Protein AF-A0A8J6HB45-F1 (afdb_monomer)

InterPro domains:
  IPR005818 Linker histone H1/H5, domain H15 [PF00538] (14-76)
  IPR005818 Linker histone H1/H5, domain H15 [PS51504] (6-78)
  IPR036388 Winged helix-like DNA-binding domain superfamily [G3DSA:1.10.10.10] (1-102)
  IPR036390 Winged helix DNA-binding domain superfamily [SSF46785] (2-82)

Organism: Tenebrio molitor (NCBI:txid7067)

Mean predicted aligned error: 20.34 Å

Radius of gyration: 31.36 Å; Cα contacts (8 Å, |Δi|>4): 94; chains: 1; bounding box: 84×65×72 Å

Foldseek 3Di:
DDPPDPQQPCLVLLLVLQVVVPDPQAAALVSSLVSSCVVCVVPPDDDPPSSVSSVVSQVVCCVVVQWPDDPRGIHGDVVVVPPVCPDVVVVVVVVVVVVVVVCVVCVVDDPPPPPPPDDDDDDDDDDDPDDDDDDDPDPPVVVVVVVVVVVVVVVVVPDPCPDDDDDDDDDDPDDPPVVPPPPDPPPPDDDDDDDPDPDPDDPDPPPCVVVVVVVVVVVPDDDDD

pLDDT: mean 70.65, std 18.51, range [37.88, 98.06]

Secondary structure (DSSP, 8-state):
-PPP-PPPTTHHHHHHHHHHH--TT-EEHHHHHHHHHHHHHTSS---TTHHHHHHHHHHHHHHTTSEEEETTEEEE-HHHH-GGGG-HHHHHHHHHHHHHHHHTTS-SS------------------------------HHHHHHHHHHHHHHHHHS-S---------PPPP---GGGGS----------------------S-TT-HHHHHHHHHHHTT-PPP-

Sequence (225 aa):
MKKPTRPPRFLPEVIQAIYELRENGGSNSNKIVSHVKSALNNTNSRPRNISTQVRRALKHAATNGIVKQRAGKFRINADVLDPYRDCAECRRRKRMRRRKKRYRKHPLYPPVRSRSLRSDSEGRYHRHRRSDSESDDIPVREVRRRRRKGRRKRRGRTRPMGGDPLGAERPDRIDNDLAKDIIYPDDHREDDGGGMHDDRQCDNPECLCNVKEEIEEMQQYDPPI

Nearest PDB structures (foldseek):
  1t98-assembly1_B  TM=6.048E-01  e=7.416E-02  Escherichia coli
  1t98-assembly1_A  TM=6.819E-01  e=1.313E-01  Escherichia coli
  3euh-assembly1_B  TM=5.596E-01  e=2.811E-01  Escherichia coli K-12
  5l9u-assembly1_N  TM=7.022E-01  e=1.135E+00  Homo sapiens

Solvent-accessible surface area (backbone atoms only — not comparable to full-atom values): 14946 Å² total; per-residue (Å²): 132,86,74,84,78,77,79,54,89,48,37,64,56,51,52,50,39,53,62,72,65,64,46,98,74,30,45,42,65,68,58,44,42,51,48,44,51,56,59,35,65,77,39,98,59,82,72,83,62,56,61,62,48,42,53,52,19,52,52,51,34,38,76,70,54,47,25,46,76,51,95,77,13,42,30,78,29,61,80,65,73,35,67,67,73,69,29,70,61,51,48,51,54,52,51,50,55,54,51,56,57,50,50,74,75,52,61,91,60,74,80,75,77,76,79,74,87,72,82,86,83,84,90,78,94,73,82,83,77,83,72,94,66,84,86,72,90,64,55,72,68,56,57,53,51,54,56,54,54,55,55,54,60,62,67,65,68,76,60,83,87,72,77,84,86,88,86,75,84,78,78,78,84,76,71,77,80,80,71,78,79,76,77,73,77,83,82,79,72,78,87,78,76,88,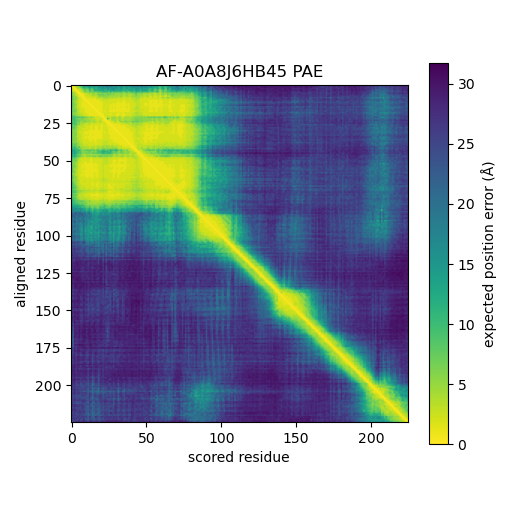78,95,69,90,73,82,77,61,95,49,91,85,44,68,71,53,57,55,52,57,58,58,59,64,72,69,66,78,77,86,130

Structure (mmCIF, N/CA/C/O backbone):
data_AF-A0A8J6HB45-F1
#
_entry.id   AF-A0A8J6HB45-F1
#
loop_
_atom_site.group_PDB
_atom_site.id
_atom_site.type_symbol
_atom_site.label_atom_id
_atom_site.label_alt_id
_atom_site.label_comp_id
_atom_site.label_asym_id
_atom_site.label_entity_id
_atom_site.label_seq_id
_atom_site.pdbx_PDB_ins_code
_atom_site.Cartn_x
_atom_site.Cartn_y
_atom_site.Cartn_z
_atom_site.occupancy
_atom_site.B_iso_or_equiv
_atom_site.auth_seq_id
_atom_site.auth_comp_id
_atom_site.auth_asym_id
_atom_site.auth_atom_id
_atom_site.pdbx_PDB_model_num
ATOM 1 N N . MET A 1 1 ? -22.843 11.419 -15.884 1.00 57.19 1 MET A N 1
ATOM 2 C CA . MET A 1 1 ? -21.471 11.549 -15.333 1.00 57.19 1 MET A CA 1
ATOM 3 C C . MET A 1 1 ? -21.432 10.907 -13.948 1.00 57.19 1 MET A C 1
ATOM 5 O O . MET A 1 1 ? -22.295 11.213 -13.134 1.00 57.19 1 MET A O 1
ATOM 9 N N . LYS A 1 2 ? -20.515 9.967 -13.676 1.00 62.47 2 LYS A N 1
ATOM 10 C CA . LYS A 1 2 ? -20.408 9.333 -12.346 1.00 62.47 2 LYS A CA 1
ATOM 11 C C . LYS A 1 2 ? -19.787 10.348 -11.378 1.00 62.47 2 LYS A C 1
ATOM 13 O O . LYS A 1 2 ? -18.714 10.866 -11.665 1.00 62.47 2 LYS A O 1
ATOM 18 N N . LYS A 1 3 ? -20.468 10.661 -10.268 1.00 58.47 3 LYS A N 1
ATOM 19 C CA . LYS A 1 3 ? -19.958 11.593 -9.244 1.00 58.47 3 LYS A CA 1
ATOM 20 C C . LYS A 1 3 ? -18.591 11.106 -8.728 1.00 58.47 3 LYS A C 1
ATOM 22 O O . LYS A 1 3 ? -18.436 9.891 -8.551 1.00 58.47 3 LYS A O 1
ATOM 27 N N . PRO A 1 4 ? -17.624 12.006 -8.459 1.00 63.75 4 PRO A N 1
ATOM 28 C CA . PRO A 1 4 ? -16.354 11.610 -7.865 1.00 63.75 4 PRO A CA 1
ATOM 29 C C . PRO A 1 4 ? -16.639 10.914 -6.534 1.00 63.75 4 PRO A C 1
ATOM 31 O O . PRO A 1 4 ? -17.330 11.442 -5.659 1.00 63.75 4 PRO A O 1
ATOM 34 N N . THR A 1 5 ? -16.175 9.673 -6.413 1.00 80.75 5 THR A N 1
ATOM 35 C CA . THR A 1 5 ? -16.394 8.886 -5.201 1.00 80.75 5 THR A CA 1
ATOM 36 C C . THR A 1 5 ? -15.506 9.475 -4.114 1.00 80.75 5 THR A C 1
ATOM 38 O O . THR A 1 5 ? -14.286 9.468 -4.251 1.00 80.75 5 THR A O 1
ATOM 41 N N . ARG A 1 6 ? -16.111 10.026 -3.054 1.00 87.06 6 ARG A N 1
ATOM 42 C CA . ARG A 1 6 ? -15.351 10.558 -1.915 1.00 87.06 6 ARG A CA 1
ATOM 43 C C . ARG A 1 6 ? -14.454 9.457 -1.335 1.00 87.06 6 ARG A C 1
ATOM 45 O O . ARG A 1 6 ? -14.921 8.315 -1.220 1.00 87.06 6 ARG A O 1
ATOM 52 N N . PRO A 1 7 ? -13.206 9.777 -0.950 1.00 87.12 7 PRO A N 1
ATOM 53 C CA . PRO A 1 7 ? -12.317 8.789 -0.371 1.00 87.12 7 PRO A CA 1
ATOM 54 C C . PRO A 1 7 ? -12.920 8.234 0.932 1.00 87.12 7 PRO A C 1
ATOM 56 O O . PRO A 1 7 ? -13.562 8.966 1.692 1.00 87.12 7 PRO A O 1
ATOM 59 N N . PRO A 1 8 ? -12.763 6.927 1.192 1.00 92.19 8 PRO A N 1
ATOM 60 C CA . PRO A 1 8 ? 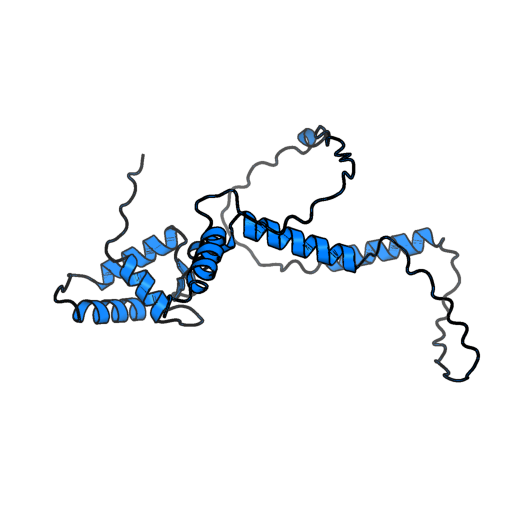-13.239 6.317 2.424 1.00 92.19 8 PRO A CA 1
ATOM 61 C C . PRO A 1 8 ? -12.479 6.878 3.630 1.00 92.19 8 PRO A C 1
ATOM 63 O O . PRO A 1 8 ? -11.269 7.067 3.563 1.00 92.19 8 PRO A O 1
ATOM 66 N N . ARG A 1 9 ? -13.195 7.099 4.743 1.00 92.25 9 ARG A N 1
ATOM 67 C CA . ARG A 1 9 ? -12.665 7.762 5.950 1.00 92.25 9 ARG A CA 1
ATOM 68 C C . ARG A 1 9 ? -11.378 7.128 6.481 1.00 92.25 9 ARG A C 1
ATOM 70 O O . ARG A 1 9 ? -10.461 7.857 6.796 1.00 92.25 9 ARG A O 1
ATOM 77 N N . PHE A 1 10 ? -11.312 5.795 6.493 1.00 95.38 10 PHE A N 1
ATOM 78 C CA . PHE A 1 10 ? -10.184 5.028 7.038 1.00 95.38 10 PHE A CA 1
ATOM 79 C C . PHE A 1 10 ? -9.004 4.849 6.070 1.00 95.38 10 PHE A C 1
ATOM 81 O O . PHE A 1 10 ? -8.149 3.991 6.280 1.00 95.38 10 PHE A O 1
ATOM 88 N N . LEU A 1 11 ? -8.993 5.554 4.936 1.00 95.31 11 LEU A N 1
ATOM 89 C CA . LEU A 1 11 ? -7.916 5.419 3.957 1.00 95.31 11 LEU A CA 1
ATOM 90 C C . LEU A 1 11 ? -6.538 5.811 4.532 1.00 95.31 11 LEU A C 1
ATOM 92 O O . LEU A 1 11 ? -5.608 5.027 4.324 1.00 95.31 11 LEU A O 1
ATOM 96 N N . PRO A 1 12 ? -6.382 6.939 5.256 1.00 95.50 12 PRO A N 1
ATOM 97 C CA . PRO A 1 12 ? -5.095 7.333 5.830 1.00 95.50 12 PRO A CA 1
ATOM 98 C C . PRO A 1 12 ? -4.548 6.297 6.818 1.00 95.50 12 PRO A C 1
ATOM 100 O O . PRO A 1 12 ? -3.403 5.871 6.695 1.00 95.50 12 PRO A O 1
ATOM 103 N N . GLU A 1 13 ? -5.385 5.809 7.732 1.00 96.25 13 GLU A N 1
ATOM 104 C CA . GLU A 1 13 ? -5.013 4.843 8.769 1.00 96.25 13 GLU A CA 1
ATOM 105 C C . GLU A 1 13 ? -4.651 3.486 8.164 1.00 96.25 13 GLU A C 1
ATOM 107 O O . GLU A 1 13 ? -3.760 2.794 8.652 1.00 96.25 13 GLU A O 1
ATOM 112 N N . VAL A 1 14 ? -5.312 3.100 7.069 1.00 97.19 14 VAL A N 1
ATOM 113 C CA . VAL A 1 14 ? -4.972 1.880 6.329 1.00 97.19 14 VAL A CA 1
ATOM 114 C C . VAL A 1 14 ? -3.611 2.001 5.651 1.00 97.19 14 VAL A C 1
ATOM 116 O O . VAL A 1 14 ? -2.837 1.045 5.688 1.00 97.19 14 VAL A O 1
ATOM 119 N N . ILE A 1 15 ? -3.304 3.146 5.036 1.00 95.94 15 ILE A N 1
ATOM 120 C CA . ILE A 1 15 ? -1.992 3.378 4.418 1.00 95.94 15 ILE A CA 1
ATOM 121 C C . ILE A 1 15 ? -0.909 3.380 5.501 1.00 95.94 15 ILE A C 1
ATOM 123 O O . ILE A 1 15 ? 0.080 2.663 5.359 1.00 95.94 15 ILE A O 1
ATOM 127 N N . GLN A 1 16 ? -1.138 4.092 6.605 1.00 96.06 16 GLN A N 1
ATOM 128 C CA . GLN A 1 16 ? -0.227 4.133 7.747 1.00 96.06 16 GLN A CA 1
ATOM 129 C C . GLN A 1 16 ? 0.038 2.728 8.308 1.00 96.06 16 GLN A C 1
ATOM 131 O O . GLN A 1 16 ? 1.189 2.322 8.434 1.00 96.06 16 GLN A O 1
ATOM 136 N N . ALA A 1 17 ? -1.007 1.924 8.519 1.00 97.44 17 ALA A N 1
ATOM 137 C CA . ALA A 1 17 ? -0.861 0.559 9.019 1.00 97.44 17 ALA A CA 1
ATOM 138 C C . ALA A 1 17 ? -0.062 -0.348 8.064 1.00 97.44 17 ALA A C 1
ATOM 140 O O . ALA A 1 17 ? 0.729 -1.178 8.508 1.00 97.44 17 ALA A O 1
ATOM 141 N N . ILE A 1 18 ? -0.240 -0.220 6.742 1.00 96.44 18 ILE A N 1
ATOM 142 C CA . ILE A 1 18 ? 0.579 -0.982 5.781 1.00 96.44 18 ILE A CA 1
ATOM 143 C C . ILE A 1 18 ? 2.040 -0.519 5.836 1.00 96.44 18 ILE A C 1
ATOM 145 O O . ILE A 1 18 ? 2.942 -1.351 5.704 1.00 96.44 18 ILE A O 1
ATOM 149 N N . TYR A 1 19 ? 2.274 0.783 6.023 1.00 95.06 19 TYR A N 1
ATOM 150 C CA . TYR A 1 19 ? 3.614 1.346 6.139 1.00 95.06 19 TYR A CA 1
ATOM 151 C C . TYR A 1 19 ? 4.330 0.864 7.402 1.00 95.06 19 TYR A C 1
ATOM 153 O O . TYR A 1 19 ? 5.492 0.488 7.310 1.00 95.06 19 TYR A O 1
ATOM 161 N N . GLU A 1 20 ? 3.645 0.806 8.543 1.00 96.31 20 GLU A N 1
ATOM 162 C CA . GLU A 1 20 ? 4.207 0.377 9.832 1.00 96.31 20 GLU A CA 1
ATOM 163 C C . GLU A 1 20 ? 4.479 -1.128 9.889 1.00 96.31 20 GLU A C 1
ATOM 165 O O . GLU A 1 20 ? 5.517 -1.551 10.393 1.00 96.31 20 GLU A O 1
ATOM 170 N N . LEU A 1 21 ? 3.603 -1.951 9.301 1.00 95.81 21 LEU A N 1
ATOM 171 C CA . LEU A 1 21 ? 3.775 -3.407 9.296 1.00 95.81 21 LEU A CA 1
ATOM 172 C C . LEU A 1 21 ? 5.011 -3.876 8.501 1.00 95.81 21 LEU A C 1
ATOM 174 O O . LEU A 1 21 ? 5.493 -4.979 8.749 1.00 95.81 21 LEU A O 1
ATOM 178 N N . ARG A 1 22 ? 5.507 -3.082 7.535 1.00 89.12 22 ARG A N 1
ATOM 179 C CA . ARG A 1 22 ? 6.740 -3.302 6.736 1.00 89.12 22 ARG A CA 1
ATOM 180 C C . ARG A 1 22 ? 7.009 -4.746 6.268 1.00 89.12 22 ARG A C 1
ATOM 182 O O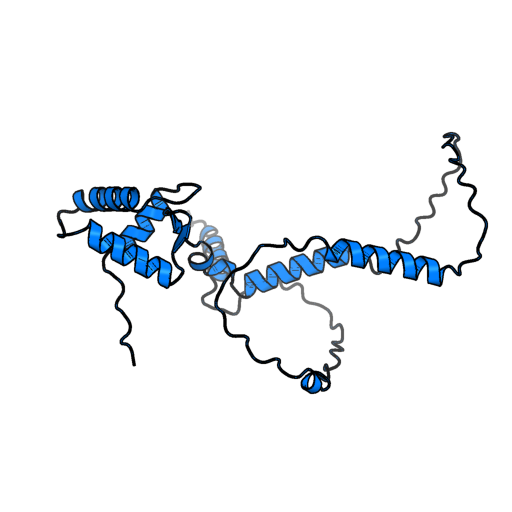 . ARG A 1 22 ? 8.159 -5.142 6.089 1.00 89.12 22 ARG A O 1
ATOM 189 N N . GLU A 1 23 ? 5.976 -5.547 6.005 1.00 92.38 23 GLU A N 1
ATOM 190 C CA . GLU A 1 23 ? 6.168 -6.937 5.584 1.00 92.38 23 GLU A CA 1
ATOM 191 C C . GLU A 1 23 ? 6.754 -6.994 4.156 1.00 92.38 23 GLU A C 1
ATOM 193 O O . GLU A 1 23 ? 6.194 -6.426 3.213 1.00 92.38 23 GLU A O 1
ATOM 198 N N . ASN A 1 24 ? 7.850 -7.743 3.953 1.00 89.94 24 ASN A N 1
ATOM 199 C CA . ASN A 1 24 ? 8.554 -7.859 2.659 1.00 89.94 24 ASN A CA 1
ATOM 200 C C . ASN A 1 24 ? 7.647 -8.292 1.484 1.00 89.94 24 ASN A C 1
ATOM 202 O O . ASN A 1 24 ? 7.935 -7.997 0.319 1.00 89.94 24 ASN A O 1
ATOM 206 N N . GLY A 1 25 ? 6.538 -8.977 1.781 1.00 91.94 25 GLY A N 1
ATOM 207 C CA . GLY A 1 25 ? 5.525 -9.426 0.821 1.00 91.94 25 GLY A CA 1
ATOM 208 C C . GLY A 1 25 ? 4.200 -8.657 0.864 1.00 91.94 25 GLY A C 1
ATOM 209 O O . GLY A 1 25 ? 3.300 -8.990 0.095 1.00 91.94 25 GLY A O 1
ATOM 210 N N . GLY A 1 26 ? 4.081 -7.636 1.713 1.00 95.88 26 GLY A N 1
ATOM 211 C CA . GLY A 1 26 ? 2.820 -6.972 2.037 1.00 95.88 26 GLY A CA 1
ATOM 212 C C . GLY A 1 26 ? 2.011 -7.684 3.103 1.00 95.88 26 GLY A C 1
ATOM 213 O O . GLY A 1 26 ? 2.243 -8.855 3.394 1.00 95.88 26 GLY A O 1
ATOM 214 N N . SER A 1 27 ? 1.019 -6.970 3.622 1.00 97.62 27 SER A N 1
ATOM 215 C CA . SER A 1 27 ? 0.228 -7.391 4.774 1.00 97.62 27 SER A CA 1
ATOM 216 C C . SER A 1 27 ? -1.121 -7.962 4.341 1.00 97.62 27 SER A C 1
ATOM 218 O O . SER A 1 27 ? -1.736 -7.504 3.374 1.00 97.62 27 SER A O 1
ATOM 220 N N . ASN A 1 28 ? -1.605 -8.980 5.053 1.00 98.00 28 ASN A N 1
ATOM 221 C CA . ASN A 1 28 ? -2.944 -9.537 4.833 1.00 98.00 28 ASN A CA 1
ATOM 222 C C . ASN A 1 28 ? -4.020 -8.552 5.342 1.00 98.00 28 ASN A C 1
ATOM 224 O O . ASN A 1 28 ? -3.800 -7.863 6.339 1.00 98.00 28 ASN A O 1
ATOM 228 N N . SER A 1 29 ? -5.205 -8.514 4.719 1.00 97.75 29 SER A N 1
ATOM 229 C CA . SER A 1 29 ? -6.306 -7.631 5.131 1.00 97.75 29 SER A CA 1
ATOM 230 C C . SER A 1 29 ? -6.671 -7.788 6.603 1.00 97.75 29 SER A C 1
ATOM 232 O O . SER A 1 29 ? -6.960 -6.801 7.268 1.00 97.75 29 SER A O 1
ATOM 234 N N . ASN A 1 30 ? -6.637 -9.014 7.133 1.00 98.06 30 ASN A N 1
ATOM 235 C CA . ASN A 1 30 ? -6.982 -9.263 8.534 1.00 98.06 30 ASN A CA 1
ATOM 236 C C . ASN A 1 30 ? -5.948 -8.657 9.495 1.00 98.06 30 ASN A C 1
ATOM 238 O O . ASN A 1 30 ? -6.348 -8.071 10.497 1.00 98.06 30 ASN A O 1
ATOM 242 N N . LYS A 1 31 ? -4.652 -8.715 9.149 1.00 97.94 31 LYS A N 1
ATOM 243 C CA . LYS A 1 31 ? -3.577 -8.078 9.930 1.00 97.94 31 LYS A CA 1
ATOM 244 C C . LYS A 1 31 ? -3.686 -6.554 9.914 1.00 97.94 31 LYS A C 1
ATOM 246 O O . LYS A 1 31 ? -3.491 -5.901 10.931 1.00 97.94 31 LYS A O 1
ATOM 251 N N . ILE A 1 32 ? -4.036 -5.988 8.761 1.00 98.00 32 ILE A N 1
ATOM 252 C CA . ILE A 1 32 ? -4.253 -4.543 8.630 1.00 98.00 32 ILE A CA 1
ATOM 253 C C . ILE A 1 32 ? -5.456 -4.123 9.485 1.00 98.00 32 ILE A C 1
ATOM 255 O O . ILE A 1 32 ? -5.372 -3.162 10.239 1.00 98.00 32 ILE A O 1
ATOM 259 N N . VAL A 1 33 ? -6.560 -4.877 9.434 1.00 97.88 33 VAL A N 1
ATOM 260 C CA . VAL A 1 33 ? -7.745 -4.613 10.266 1.00 97.88 33 VAL A CA 1
ATOM 261 C C . VAL A 1 33 ? -7.416 -4.700 11.756 1.00 97.88 33 VAL A C 1
ATOM 263 O O . VAL A 1 33 ? -7.875 -3.843 12.506 1.00 97.88 33 VAL A O 1
ATOM 266 N N . SER A 1 34 ? -6.653 -5.704 12.204 1.00 97.88 34 SER A N 1
ATOM 267 C CA . SER A 1 34 ? -6.253 -5.792 13.613 1.00 97.88 34 SER A CA 1
ATOM 268 C C . SER A 1 34 ? -5.379 -4.610 14.019 1.00 97.88 34 SER A C 1
ATOM 270 O O . SER A 1 34 ? -5.640 -4.019 15.057 1.00 97.88 34 SER A O 1
ATOM 272 N N . HIS A 1 35 ? -4.425 -4.206 13.174 1.00 97.44 35 HIS A N 1
ATOM 273 C CA . HIS A 1 35 ? -3.554 -3.061 13.444 1.00 97.44 35 HIS A CA 1
ATOM 274 C C . HIS A 1 35 ? -4.343 -1.750 13.576 1.00 97.44 35 HIS A C 1
ATOM 276 O O . HIS A 1 35 ? -4.196 -1.026 14.556 1.00 97.44 35 HIS A O 1
ATOM 282 N N . VAL A 1 36 ? -5.250 -1.478 12.632 1.00 96.69 36 VAL A N 1
ATOM 283 C CA . VAL A 1 36 ? -6.111 -0.283 12.664 1.00 96.69 36 VAL A CA 1
ATOM 284 C C . VAL A 1 36 ? -7.036 -0.302 13.883 1.00 96.69 36 VAL A C 1
ATOM 286 O O . VAL A 1 36 ? -7.233 0.729 14.517 1.00 96.69 36 VAL A O 1
ATOM 289 N N . LYS A 1 37 ? -7.582 -1.466 14.261 1.00 96.12 37 LYS A N 1
ATOM 290 C CA . LYS A 1 37 ? -8.380 -1.597 15.491 1.00 96.12 37 LYS A CA 1
ATOM 291 C C . LYS A 1 37 ? -7.559 -1.279 16.740 1.00 96.12 37 LYS A C 1
ATOM 293 O O . LYS A 1 37 ? -8.068 -0.580 17.608 1.00 96.12 37 LYS A O 1
ATOM 298 N N . SER A 1 38 ? -6.323 -1.767 16.831 1.00 95.88 38 SER A N 1
ATOM 299 C CA . SER A 1 38 ? -5.429 -1.470 17.956 1.00 95.88 38 SER A CA 1
ATOM 300 C C . SER A 1 38 ? -5.103 0.021 18.037 1.00 95.88 38 SER A C 1
ATOM 302 O O . SER A 1 38 ? -5.223 0.603 19.108 1.00 95.88 38 SER A O 1
ATOM 304 N N . ALA A 1 39 ? -4.793 0.659 16.904 1.00 94.81 39 ALA A N 1
ATOM 305 C CA . ALA A 1 39 ? -4.529 2.096 16.846 1.00 94.81 39 ALA A CA 1
ATOM 306 C C . ALA A 1 39 ? -5.752 2.930 17.266 1.00 94.81 39 ALA A C 1
ATOM 308 O O . ALA A 1 39 ? -5.632 3.856 18.062 1.00 94.81 39 ALA A O 1
ATOM 309 N N . LEU A 1 40 ? -6.947 2.564 16.789 1.00 93.12 40 LEU A N 1
ATOM 310 C CA . LEU A 1 40 ? -8.185 3.260 17.142 1.00 93.12 40 LEU A CA 1
ATOM 311 C C . LEU A 1 40 ? -8.626 3.001 18.576 1.00 93.12 40 LEU A C 1
ATOM 313 O O . LEU A 1 40 ? -9.246 3.877 19.153 1.00 93.12 40 LEU A O 1
ATOM 317 N N . ASN A 1 41 ? -8.313 1.848 19.170 1.00 92.25 41 ASN A N 1
ATOM 318 C CA . ASN A 1 41 ? -8.621 1.588 20.577 1.00 92.25 41 ASN A CA 1
ATOM 319 C C . ASN A 1 41 ? -7.866 2.522 21.531 1.00 92.25 41 ASN A C 1
ATOM 321 O O . ASN A 1 41 ? -8.361 2.767 22.625 1.00 92.25 41 ASN A O 1
ATOM 325 N N . ASN A 1 42 ? -6.714 3.051 21.112 1.00 89.38 42 ASN A N 1
ATOM 326 C CA . ASN A 1 42 ? -5.990 4.075 21.866 1.00 89.38 42 ASN A CA 1
ATOM 327 C C . ASN A 1 42 ? -6.665 5.450 21.760 1.00 89.38 42 ASN A C 1
ATOM 329 O O . ASN A 1 42 ? -6.415 6.333 22.573 1.00 89.38 42 ASN A O 1
ATOM 333 N N . THR A 1 43 ? -7.532 5.638 20.763 1.00 86.50 43 THR A N 1
ATOM 334 C CA . THR A 1 43 ? -8.368 6.829 20.630 1.00 86.50 43 THR A CA 1
ATOM 335 C C . THR A 1 43 ? -9.729 6.553 21.271 1.00 86.50 43 THR A C 1
ATOM 337 O O . THR A 1 43 ? -10.311 5.489 21.086 1.00 86.50 43 THR A O 1
ATOM 340 N N . ASN A 1 44 ? -10.316 7.512 21.982 1.00 81.69 44 ASN A N 1
ATOM 341 C CA . ASN A 1 44 ? -11.629 7.314 22.623 1.00 81.69 44 ASN A CA 1
ATOM 342 C C . ASN A 1 44 ? -12.802 7.150 21.628 1.00 81.69 44 ASN A C 1
ATOM 344 O O . ASN A 1 44 ? -13.960 7.048 22.031 1.00 81.69 44 ASN A O 1
ATOM 348 N N . SER A 1 45 ? -12.533 7.103 20.319 1.00 81.38 45 SER A N 1
ATOM 349 C CA . SER A 1 45 ? -13.538 6.882 19.286 1.00 81.38 45 SER A CA 1
ATOM 350 C C . SER A 1 45 ? -13.545 5.414 18.850 1.00 81.38 45 SER A C 1
ATOM 352 O O . SER A 1 45 ? -12.607 4.922 18.226 1.00 81.38 45 SER A O 1
ATOM 354 N N . ARG A 1 46 ? -14.631 4.690 19.154 1.00 86.69 46 ARG A N 1
ATOM 355 C CA . ARG A 1 46 ? -14.873 3.331 18.636 1.00 86.69 46 ARG A CA 1
ATOM 356 C C . ARG A 1 46 ? -15.904 3.359 17.507 1.00 86.69 46 ARG A C 1
ATOM 358 O O . ARG A 1 46 ? -17.101 3.194 17.751 1.00 86.69 46 ARG A O 1
ATOM 365 N N . PRO A 1 47 ? -15.473 3.567 16.254 1.00 88.19 47 PRO A N 1
ATOM 366 C CA . PRO A 1 47 ? -16.372 3.521 15.113 1.00 88.19 47 PRO A CA 1
ATOM 367 C C . PRO A 1 47 ? -16.944 2.110 14.926 1.00 88.19 47 PRO A C 1
ATOM 369 O O . PRO A 1 47 ? -16.246 1.104 15.055 1.00 88.19 47 PRO A O 1
ATOM 372 N N . ARG A 1 48 ? -18.230 2.019 14.572 1.00 92.12 48 ARG A N 1
ATOM 373 C CA . ARG A 1 48 ? -18.863 0.737 14.228 1.00 92.12 48 ARG A CA 1
ATOM 374 C C . ARG A 1 48 ? -18.324 0.224 12.883 1.00 92.12 48 ARG A C 1
ATOM 376 O O . ARG A 1 48 ? -18.040 0.996 11.964 1.00 92.12 48 ARG A O 1
ATOM 383 N N . ASN A 1 49 ? -18.220 -1.099 12.747 1.00 95.00 49 ASN A N 1
ATOM 384 C CA . ASN A 1 49 ? -17.892 -1.795 11.491 1.00 95.00 49 ASN A CA 1
ATOM 385 C C . ASN A 1 49 ? -16.518 -1.465 10.876 1.00 95.00 49 ASN A C 1
ATOM 387 O O . ASN A 1 49 ? -16.378 -1.398 9.653 1.00 95.00 49 ASN A O 1
ATOM 391 N N . ILE A 1 50 ? -15.485 -1.311 11.710 1.00 95.38 50 ILE A N 1
ATOM 392 C CA . ILE A 1 50 ? -14.102 -1.000 11.290 1.00 95.38 50 ILE A CA 1
ATOM 393 C C . ILE A 1 50 ? -13.612 -1.945 10.185 1.00 95.38 50 ILE A C 1
ATOM 395 O O . ILE A 1 50 ? -13.058 -1.502 9.184 1.00 95.38 50 ILE A O 1
ATOM 399 N N . SER A 1 51 ? -13.870 -3.249 10.319 1.00 96.88 51 SER A N 1
ATOM 400 C CA . SER A 1 51 ? -13.457 -4.267 9.343 1.00 96.88 51 SER A CA 1
ATOM 401 C C . SER A 1 51 ? -13.974 -3.980 7.932 1.00 96.88 51 SER A C 1
ATOM 403 O O . SER A 1 51 ? -13.209 -4.028 6.968 1.00 96.88 51 SER A O 1
ATOM 405 N N . THR A 1 52 ? -15.259 -3.656 7.799 1.00 97.19 52 THR A N 1
ATOM 406 C CA . THR A 1 52 ? -15.892 -3.355 6.511 1.00 97.19 52 THR A CA 1
ATOM 407 C C . THR A 1 52 ? -15.351 -2.058 5.923 1.00 97.19 52 THR A C 1
ATOM 409 O O . THR A 1 52 ? -15.073 -1.994 4.725 1.00 97.19 52 THR A O 1
ATOM 412 N N . GLN A 1 53 ? -15.149 -1.035 6.758 1.00 95.94 53 GLN A N 1
ATOM 413 C CA . GLN A 1 53 ? -14.633 0.255 6.302 1.00 95.94 53 GLN A CA 1
ATOM 414 C C . GLN A 1 53 ? -13.177 0.159 5.832 1.00 95.94 53 GLN A C 1
ATOM 416 O O . GLN A 1 53 ? -12.847 0.677 4.766 1.00 95.94 53 GLN A O 1
ATOM 421 N N . VAL A 1 54 ? -12.344 -0.597 6.549 1.00 97.25 54 VAL A N 1
ATOM 422 C CA . VAL A 1 54 ? -10.965 -0.907 6.148 1.00 97.25 54 VAL A CA 1
ATOM 423 C C . VAL A 1 54 ? -10.937 -1.695 4.838 1.00 97.25 54 VAL A C 1
ATOM 425 O O . VAL A 1 54 ? -10.188 -1.346 3.930 1.00 97.25 54 VAL A O 1
ATOM 428 N N . ARG A 1 55 ? -11.788 -2.718 4.671 1.00 97.19 55 ARG A N 1
ATOM 429 C CA . ARG A 1 55 ? -11.875 -3.470 3.402 1.00 97.19 55 ARG A CA 1
ATOM 430 C C . ARG A 1 55 ? -12.312 -2.580 2.234 1.00 97.19 55 ARG A C 1
ATOM 432 O O . ARG A 1 55 ? -11.758 -2.696 1.141 1.00 97.19 55 ARG A O 1
ATOM 439 N N . ARG A 1 56 ? -13.261 -1.663 2.457 1.00 96.88 56 ARG A N 1
ATOM 440 C CA . ARG A 1 56 ? -13.683 -0.670 1.454 1.00 96.88 56 ARG A CA 1
ATOM 441 C C . ARG A 1 56 ? -12.541 0.287 1.098 1.00 96.88 56 ARG A C 1
ATOM 443 O O . ARG A 1 56 ? -12.350 0.574 -0.081 1.00 96.88 56 ARG A O 1
ATOM 450 N N . ALA A 1 57 ? -11.769 0.727 2.091 1.00 97.06 57 ALA A N 1
ATOM 451 C CA . ALA A 1 57 ? -10.589 1.560 1.893 1.00 97.06 57 ALA A CA 1
ATOM 452 C C . ALA A 1 57 ? -9.484 0.843 1.113 1.00 97.06 57 ALA A C 1
ATOM 454 O O . ALA A 1 57 ? -8.974 1.405 0.149 1.00 97.06 57 ALA A O 1
ATOM 455 N N . LEU A 1 58 ? -9.188 -0.418 1.436 1.00 97.38 58 LEU A N 1
ATOM 456 C CA . LEU A 1 58 ? -8.233 -1.241 0.689 1.00 97.38 58 LEU A CA 1
ATOM 457 C C . LEU A 1 58 ? -8.648 -1.417 -0.774 1.00 97.38 58 LEU A C 1
ATOM 459 O O . LEU A 1 58 ? -7.815 -1.267 -1.665 1.00 97.38 58 LEU A O 1
ATOM 463 N N . LYS A 1 59 ? -9.935 -1.684 -1.036 1.00 96.94 59 LYS A N 1
ATOM 464 C CA . LYS A 1 59 ? -10.454 -1.795 -2.407 1.00 96.94 59 LYS A CA 1
ATOM 465 C C . LYS A 1 59 ? -10.274 -0.483 -3.172 1.00 96.94 59 LYS A C 1
ATOM 467 O O . LYS A 1 59 ? -9.788 -0.510 -4.294 1.00 96.94 59 LYS A O 1
ATOM 472 N N . HIS A 1 60 ? -10.606 0.647 -2.550 1.00 96.19 60 HIS A N 1
ATOM 473 C CA . HIS A 1 60 ? -10.427 1.974 -3.142 1.00 96.19 60 HIS A CA 1
ATOM 474 C C . HIS A 1 60 ? -8.947 2.315 -3.400 1.00 96.19 60 HIS A C 1
ATOM 476 O O . HIS A 1 60 ? -8.588 2.823 -4.460 1.00 96.19 60 HIS A O 1
ATOM 482 N N . ALA A 1 61 ? -8.062 1.999 -2.453 1.00 95.62 61 ALA A N 1
ATOM 483 C CA . ALA A 1 61 ? -6.624 2.197 -2.602 1.00 95.62 61 ALA A CA 1
ATOM 484 C C . ALA A 1 61 ? -6.045 1.348 -3.744 1.00 95.62 61 ALA A C 1
ATOM 486 O O . ALA A 1 61 ? -5.173 1.811 -4.479 1.00 95.62 61 ALA A O 1
ATOM 487 N N . ALA A 1 62 ? -6.551 0.122 -3.909 1.00 96.06 62 ALA A N 1
ATOM 488 C CA . ALA A 1 62 ? -6.162 -0.767 -4.994 1.00 96.06 62 ALA A CA 1
ATOM 489 C C . ALA A 1 62 ? -6.659 -0.270 -6.359 1.00 96.06 62 ALA A C 1
ATOM 491 O O . ALA A 1 62 ? -5.879 -0.241 -7.308 1.00 96.06 62 ALA A O 1
ATOM 492 N N . THR A 1 63 ? -7.915 0.183 -6.460 1.00 94.88 63 THR A N 1
ATOM 493 C CA . THR A 1 63 ? -8.458 0.730 -7.716 1.00 94.88 63 THR A CA 1
ATOM 494 C C . THR A 1 63 ? -7.737 1.999 -8.161 1.00 94.88 63 THR A C 1
ATOM 496 O O . THR A 1 63 ? -7.558 2.198 -9.356 1.00 94.88 63 THR A O 1
ATOM 499 N N . ASN A 1 64 ? -7.271 2.821 -7.216 1.00 93.62 64 ASN A N 1
ATOM 500 C CA . ASN A 1 64 ? -6.521 4.045 -7.515 1.00 93.62 64 ASN A CA 1
ATOM 501 C C . ASN A 1 64 ? -5.011 3.810 -7.694 1.00 93.62 64 ASN A C 1
ATOM 503 O O . ASN A 1 64 ? -4.259 4.762 -7.875 1.00 93.62 64 ASN A O 1
ATOM 507 N N . GLY A 1 65 ? -4.535 2.564 -7.597 1.00 94.25 65 GLY A N 1
ATOM 508 C CA . GLY A 1 65 ? -3.120 2.230 -7.778 1.00 94.25 65 GLY A CA 1
ATOM 509 C C . GLY A 1 65 ? -2.191 2.645 -6.629 1.00 94.25 65 GLY A C 1
ATOM 510 O O . GLY A 1 65 ? -0.977 2.469 -6.749 1.00 94.25 65 GLY A O 1
ATOM 511 N N . ILE A 1 66 ? -2.735 3.135 -5.509 1.00 94.81 66 ILE A N 1
ATOM 512 C CA . ILE A 1 66 ? -1.979 3.498 -4.297 1.00 94.81 66 ILE A CA 1
ATOM 513 C C . ILE A 1 66 ? -1.398 2.239 -3.641 1.00 94.81 66 ILE A C 1
ATOM 515 O O . ILE A 1 66 ? -0.281 2.240 -3.125 1.00 94.81 66 ILE A O 1
ATOM 519 N N . VAL A 1 67 ? -2.147 1.135 -3.683 1.00 96.44 67 VAL A N 1
ATOM 520 C CA . VAL A 1 67 ? -1.757 -0.158 -3.111 1.00 96.44 67 VAL A CA 1
ATOM 521 C C . VAL A 1 67 ? -1.828 -1.231 -4.198 1.00 96.44 67 VAL A C 1
ATOM 523 O O . VAL A 1 67 ? -2.805 -1.331 -4.929 1.00 96.44 67 VAL A O 1
ATOM 526 N N . LYS A 1 68 ? -0.800 -2.072 -4.301 1.00 96.12 68 LYS A N 1
ATOM 527 C CA . LYS A 1 68 ? -0.770 -3.255 -5.170 1.00 96.12 68 LYS A CA 1
ATOM 528 C C . LYS A 1 68 ? -1.231 -4.475 -4.369 1.00 96.12 68 LYS A C 1
ATOM 530 O O . LYS A 1 68 ? -0.655 -4.785 -3.325 1.00 96.12 68 LYS A O 1
ATOM 535 N N . GLN A 1 69 ? -2.238 -5.188 -4.870 1.00 97.00 69 GLN A N 1
ATOM 536 C CA . GLN A 1 69 ? -2.678 -6.462 -4.301 1.00 97.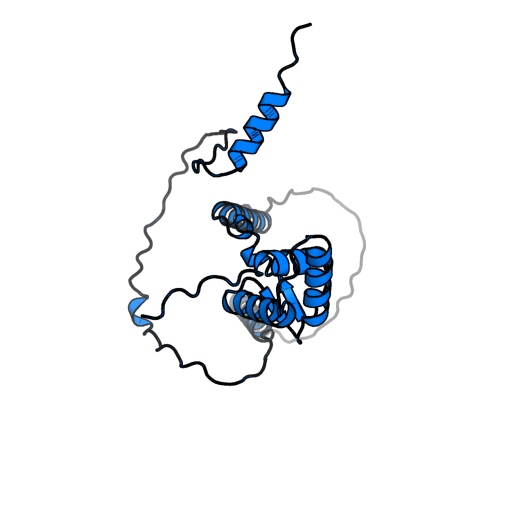00 69 GLN A CA 1
ATOM 537 C C . GLN A 1 69 ? -1.968 -7.625 -5.009 1.00 97.00 69 GLN A C 1
ATOM 539 O O . GLN A 1 69 ? -1.986 -7.710 -6.236 1.00 97.00 69 GLN A O 1
ATOM 544 N N . ARG A 1 70 ? -1.327 -8.524 -4.253 1.00 95.62 70 ARG A N 1
ATOM 545 C CA . ARG A 1 70 ? -0.685 -9.745 -4.774 1.00 95.62 70 ARG A CA 1
ATOM 546 C C . ARG A 1 70 ? -0.924 -10.915 -3.828 1.00 95.62 70 ARG A C 1
ATOM 548 O O . ARG A 1 70 ? -0.588 -10.816 -2.654 1.00 95.62 70 ARG A O 1
ATOM 555 N N . ALA A 1 71 ? -1.492 -12.012 -4.334 1.00 95.75 71 ALA A N 1
ATOM 556 C CA . ALA A 1 71 ? -1.783 -13.222 -3.550 1.00 95.75 71 ALA A CA 1
ATOM 557 C C . ALA A 1 71 ? -2.539 -12.930 -2.231 1.00 95.75 71 ALA A C 1
ATOM 559 O O . ALA A 1 71 ? -2.168 -13.409 -1.163 1.00 95.75 71 ALA A O 1
ATOM 560 N N . GLY A 1 72 ? -3.554 -12.057 -2.288 1.00 95.88 72 GLY A N 1
ATOM 561 C CA . GLY A 1 72 ? -4.341 -11.652 -1.113 1.00 95.88 72 GLY A CA 1
ATOM 562 C C . GLY A 1 72 ? -3.633 -10.702 -0.135 1.00 95.88 72 GLY A C 1
ATOM 563 O O . GLY A 1 72 ? -4.236 -10.289 0.852 1.00 95.88 72 GLY A O 1
ATOM 564 N N . LYS A 1 73 ? -2.381 -10.320 -0.406 1.00 97.75 73 LYS A N 1
ATOM 565 C CA . LYS A 1 73 ? -1.605 -9.364 0.394 1.00 97.75 73 LYS A CA 1
ATOM 566 C C . LYS A 1 73 ? -1.600 -7.988 -0.255 1.00 97.75 73 LYS A C 1
ATOM 568 O O . LYS A 1 73 ? -1.641 -7.868 -1.481 1.00 97.75 73 LYS A O 1
ATOM 573 N N . PHE A 1 74 ? -1.517 -6.957 0.573 1.00 97.94 74 PHE A N 1
ATOM 574 C CA . PHE A 1 74 ? -1.538 -5.559 0.163 1.00 97.94 74 PHE A CA 1
ATOM 575 C C . PHE A 1 74 ? -0.173 -4.923 0.409 1.00 97.94 74 PHE A C 1
ATOM 577 O O . PHE A 1 74 ? 0.373 -4.996 1.510 1.00 97.94 74 PHE A O 1
ATOM 584 N N . ARG A 1 75 ? 0.388 -4.309 -0.634 1.00 96.38 75 ARG A N 1
ATOM 585 C CA . ARG A 1 75 ? 1.652 -3.570 -0.582 1.00 96.38 75 ARG A CA 1
ATOM 586 C C . ARG A 1 75 ? 1.434 -2.153 -1.049 1.00 96.38 75 ARG A C 1
ATOM 588 O O . ARG A 1 75 ? 0.845 -1.941 -2.103 1.00 96.38 75 ARG A O 1
ATOM 595 N N . ILE A 1 76 ? 1.979 -1.200 -0.316 1.00 94.94 76 ILE A N 1
ATOM 596 C CA . ILE A 1 76 ? 2.059 0.177 -0.777 1.00 94.94 76 ILE A CA 1
ATOM 597 C C . ILE A 1 76 ? 2.824 0.242 -2.105 1.00 94.94 76 ILE A C 1
ATOM 599 O O . ILE A 1 76 ? 3.881 -0.377 -2.274 1.00 94.94 76 ILE A O 1
ATOM 603 N N . ASN A 1 77 ? 2.272 0.982 -3.061 1.00 92.50 77 ASN A N 1
ATOM 604 C CA . ASN A 1 77 ? 2.930 1.251 -4.321 1.00 92.50 77 ASN A CA 1
ATOM 605 C C . ASN A 1 77 ? 3.926 2.403 -4.144 1.00 92.50 77 ASN A C 1
ATOM 607 O O . ASN A 1 77 ? 3.551 3.570 -4.195 1.00 92.50 77 ASN A O 1
ATOM 611 N N . ALA A 1 78 ? 5.205 2.065 -3.963 1.00 84.56 78 ALA A N 1
ATOM 612 C CA . ALA A 1 78 ? 6.275 3.056 -3.834 1.00 84.56 78 ALA A CA 1
ATOM 613 C C . ALA A 1 78 ? 6.355 4.012 -5.039 1.00 84.56 78 ALA A C 1
ATOM 615 O O . ALA A 1 78 ? 6.783 5.147 -4.887 1.00 84.56 78 ALA A O 1
ATOM 616 N N . ASP A 1 79 ? 5.896 3.581 -6.219 1.00 83.50 79 ASP A N 1
ATOM 617 C CA . ASP A 1 79 ? 5.892 4.419 -7.421 1.00 83.50 79 ASP A CA 1
ATOM 618 C C . ASP A 1 79 ? 4.921 5.612 -7.305 1.00 83.50 79 ASP A C 1
ATOM 620 O O . ASP A 1 79 ? 5.126 6.620 -7.966 1.00 83.50 79 ASP A O 1
ATOM 624 N N . VAL A 1 80 ? 3.874 5.503 -6.474 1.00 82.88 80 VAL A N 1
ATOM 625 C CA . VAL A 1 80 ? 2.881 6.573 -6.252 1.00 82.88 80 VAL A CA 1
ATOM 626 C C . VAL A 1 80 ? 3.270 7.471 -5.075 1.00 82.88 80 VAL A C 1
ATOM 628 O O . VAL A 1 80 ? 2.958 8.655 -5.088 1.00 82.88 80 VAL A O 1
ATOM 631 N N . LEU A 1 81 ? 3.949 6.920 -4.063 1.00 72.44 81 LEU A N 1
ATOM 632 C CA . LEU A 1 81 ? 4.370 7.674 -2.875 1.00 72.44 81 LEU A CA 1
ATOM 633 C C . LEU A 1 81 ? 5.698 8.412 -3.026 1.00 72.44 81 LEU A C 1
ATOM 635 O O . LEU A 1 81 ? 5.949 9.306 -2.230 1.00 72.44 81 LEU A O 1
ATOM 639 N N . ASP A 1 82 ? 6.536 8.061 -4.005 1.00 69.44 82 ASP A N 1
ATOM 640 C CA . ASP A 1 82 ? 7.687 8.880 -4.388 1.00 69.44 82 ASP A CA 1
ATOM 641 C C . ASP A 1 82 ? 7.293 9.788 -5.570 1.00 69.44 82 ASP A C 1
ATOM 643 O O . ASP A 1 82 ? 7.633 9.470 -6.718 1.00 69.44 82 ASP A O 1
ATOM 647 N N . PRO A 1 83 ? 6.651 10.955 -5.347 1.00 62.22 83 PRO A N 1
ATOM 648 C CA . PRO A 1 83 ? 6.490 11.944 -6.415 1.00 62.22 83 PRO A CA 1
ATOM 649 C C . PRO A 1 83 ? 7.862 12.372 -6.974 1.00 62.22 83 PRO A C 1
ATOM 651 O O . PRO A 1 83 ? 8.001 12.718 -8.146 1.00 62.22 83 PRO A O 1
ATOM 654 N N . TYR A 1 84 ? 8.917 12.243 -6.163 1.00 58.28 84 TYR A N 1
ATOM 655 C CA . TYR A 1 84 ? 10.299 12.542 -6.524 1.00 58.28 84 TYR A CA 1
ATOM 656 C C . TYR A 1 84 ? 10.954 11.504 -7.450 1.00 58.28 84 TYR A C 1
ATOM 658 O O . TYR A 1 84 ? 11.920 11.832 -8.142 1.00 58.28 84 TYR A O 1
ATOM 666 N N . ARG A 1 85 ? 10.463 10.253 -7.526 1.00 58.38 85 ARG A N 1
ATOM 667 C CA . ARG A 1 85 ? 11.089 9.225 -8.390 1.00 58.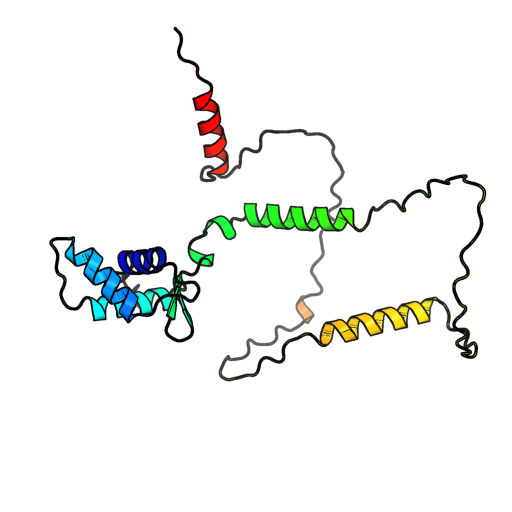38 85 ARG A CA 1
ATOM 668 C C . ARG A 1 85 ? 10.958 9.536 -9.875 1.00 58.38 85 ARG A C 1
ATOM 670 O O . ARG A 1 85 ? 11.820 9.119 -10.661 1.00 58.38 85 ARG A O 1
ATOM 677 N N . ASP A 1 86 ? 9.898 10.250 -10.229 1.00 53.78 86 ASP A N 1
ATOM 678 C CA . ASP A 1 86 ? 9.555 10.652 -11.586 1.00 53.78 86 ASP A CA 1
ATOM 679 C C . ASP A 1 86 ? 9.616 12.168 -11.799 1.00 53.78 86 ASP A C 1
ATOM 681 O O . ASP A 1 86 ? 9.164 12.643 -12.843 1.00 53.78 86 ASP A O 1
ATOM 685 N N . CYS A 1 87 ? 10.244 12.934 -10.893 1.00 66.19 87 CYS A N 1
ATOM 686 C CA . CYS A 1 87 ? 10.464 14.347 -11.182 1.00 66.19 87 CYS A CA 1
ATOM 687 C C . CYS A 1 87 ? 11.279 14.479 -12.485 1.00 66.19 87 CYS A C 1
ATOM 689 O O . CYS A 1 87 ? 12.200 13.691 -12.772 1.00 66.19 87 CYS A O 1
ATOM 691 N N . ALA A 1 88 ? 10.894 15.447 -13.322 1.00 66.19 88 ALA A N 1
ATOM 692 C CA . ALA A 1 88 ? 11.492 15.661 -14.640 1.00 66.19 88 ALA A CA 1
ATOM 693 C C . ALA A 1 88 ? 13.021 15.800 -14.547 1.00 66.19 88 ALA A C 1
ATOM 695 O O . ALA A 1 88 ? 13.765 15.334 -15.417 1.00 66.19 88 ALA A O 1
ATOM 696 N N . GLU A 1 89 ? 13.488 16.347 -13.430 1.00 68.56 89 GLU A N 1
ATOM 697 C CA . GLU A 1 89 ? 14.886 16.548 -13.107 1.00 68.56 89 GLU A CA 1
ATOM 698 C C . GLU A 1 89 ? 15.618 15.244 -12.758 1.00 68.56 89 GLU A C 1
ATOM 700 O O . GLU A 1 89 ? 16.672 14.954 -13.326 1.00 68.56 89 GLU A O 1
ATOM 705 N N . CYS A 1 90 ? 15.029 14.357 -11.950 1.00 70.94 90 CYS A N 1
ATOM 706 C CA . CYS A 1 90 ? 15.548 13.008 -11.711 1.00 70.94 90 CYS A CA 1
ATOM 707 C C . CYS A 1 90 ? 15.582 12.183 -13.007 1.00 70.94 90 CYS A C 1
ATOM 709 O O . CYS A 1 90 ? 16.543 11.432 -13.243 1.00 70.94 90 CYS A O 1
ATOM 711 N N . ARG A 1 91 ? 14.592 12.358 -13.898 1.00 71.94 91 ARG A N 1
ATOM 712 C CA . ARG A 1 91 ? 14.611 11.783 -15.256 1.00 71.94 91 ARG A CA 1
ATOM 713 C C . ARG A 1 91 ? 15.745 12.365 -16.110 1.00 71.94 91 ARG A C 1
ATOM 715 O O . ARG A 1 91 ? 16.478 11.576 -16.721 1.00 71.94 91 ARG A O 1
ATOM 722 N N . ARG A 1 92 ? 15.960 13.690 -16.121 1.00 76.38 92 ARG A N 1
ATOM 723 C CA . ARG A 1 92 ? 17.104 14.349 -16.793 1.00 76.38 92 ARG A CA 1
ATOM 724 C C . ARG A 1 92 ? 18.441 13.840 -16.241 1.00 76.38 92 ARG A C 1
ATOM 726 O O . ARG A 1 92 ? 19.289 13.392 -17.016 1.00 76.38 92 ARG A O 1
ATOM 733 N N . ARG A 1 93 ? 18.606 13.771 -14.917 1.00 78.31 93 ARG A N 1
ATOM 734 C CA . ARG A 1 93 ? 19.831 13.304 -14.237 1.00 78.31 93 ARG A CA 1
ATOM 735 C C . ARG A 1 93 ? 20.137 11.835 -14.553 1.00 78.31 93 ARG A C 1
ATOM 737 O O . ARG A 1 93 ? 21.282 11.489 -14.864 1.00 78.31 93 ARG A O 1
ATOM 744 N N . LYS A 1 94 ? 19.122 10.956 -14.583 1.00 77.06 94 LYS A N 1
ATOM 745 C CA . LYS A 1 94 ? 19.265 9.560 -15.058 1.00 77.06 94 LYS A CA 1
ATOM 746 C C . LYS A 1 94 ? 19.658 9.485 -16.539 1.00 77.06 94 LYS A C 1
ATOM 748 O O . LYS A 1 94 ? 20.517 8.665 -16.881 1.00 77.06 94 LYS A O 1
ATOM 753 N N . ARG A 1 95 ? 19.069 10.309 -17.420 1.00 79.94 95 ARG A N 1
ATOM 754 C CA . ARG A 1 95 ? 19.445 10.374 -18.850 1.00 79.94 95 ARG A CA 1
ATOM 755 C C . ARG A 1 95 ? 20.903 10.814 -19.022 1.00 79.94 95 ARG A C 1
ATOM 757 O O . ARG A 1 95 ? 21.647 10.128 -19.726 1.00 79.94 95 ARG A O 1
ATOM 764 N N . MET A 1 96 ? 21.345 11.846 -18.303 1.00 79.31 96 MET A N 1
ATOM 765 C CA . MET A 1 96 ? 22.735 12.324 -18.329 1.00 79.31 96 MET A CA 1
ATOM 766 C C . MET A 1 96 ? 23.727 11.260 -17.846 1.00 79.31 96 MET A C 1
ATOM 768 O O . MET A 1 96 ? 24.713 10.978 -18.531 1.00 79.31 96 MET A O 1
ATOM 772 N N . ARG A 1 97 ? 23.435 10.561 -16.737 1.00 78.19 97 ARG A N 1
ATOM 773 C CA . ARG A 1 97 ? 24.269 9.434 -16.266 1.00 78.19 97 ARG A CA 1
ATOM 774 C C . ARG A 1 97 ? 24.390 8.318 -17.313 1.00 78.19 97 ARG A C 1
ATOM 776 O O . ARG A 1 97 ? 25.474 7.757 -17.491 1.00 78.19 97 ARG A O 1
ATOM 783 N N . ARG A 1 98 ? 23.309 8.000 -18.039 1.00 76.44 98 ARG A N 1
ATOM 784 C CA . ARG A 1 98 ? 23.338 7.017 -19.142 1.00 76.44 98 ARG A CA 1
ATOM 785 C C . ARG A 1 98 ? 24.173 7.506 -20.331 1.00 76.44 98 ARG A C 1
ATOM 787 O O . ARG A 1 98 ? 24.906 6.693 -20.891 1.00 76.44 98 ARG A O 1
ATOM 794 N N . ARG A 1 99 ? 24.102 8.796 -20.691 1.00 75.25 99 ARG A N 1
ATOM 795 C CA . ARG A 1 99 ? 24.920 9.408 -21.758 1.00 75.25 99 ARG A CA 1
ATOM 796 C C . ARG A 1 99 ? 26.409 9.355 -21.397 1.00 75.25 99 ARG A C 1
ATOM 798 O O . ARG A 1 99 ? 27.184 8.780 -22.155 1.00 75.25 99 ARG A O 1
ATOM 805 N N . LYS A 1 100 ? 26.790 9.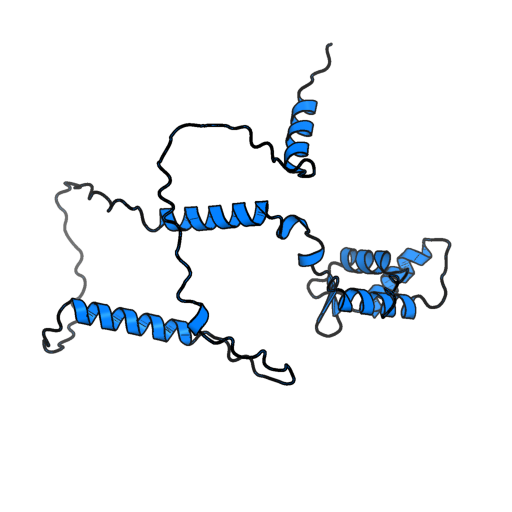786 -20.188 1.00 77.62 100 LYS A N 1
ATOM 806 C CA . LYS A 1 100 ? 28.187 9.763 -19.700 1.00 77.62 100 LYS A CA 1
ATOM 807 C C . LYS A 1 100 ? 28.788 8.347 -19.687 1.00 77.62 100 LYS A C 1
ATOM 809 O O . LYS A 1 100 ? 29.936 8.152 -20.080 1.00 77.62 100 LYS A O 1
ATOM 814 N N . LYS A 1 101 ? 27.995 7.322 -19.332 1.00 76.06 101 LYS A N 1
ATOM 815 C CA . LYS A 1 101 ? 28.418 5.908 -19.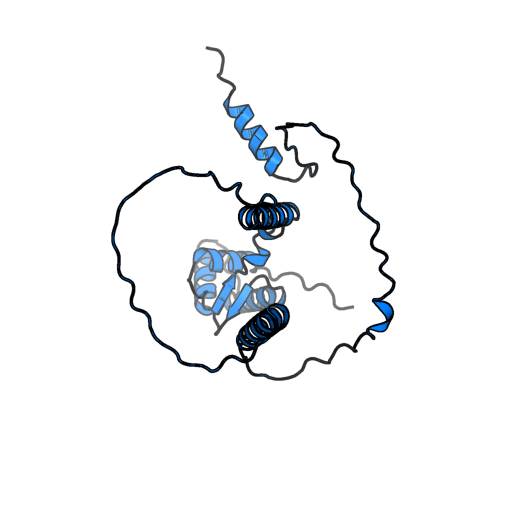420 1.00 76.06 101 LYS A CA 1
ATOM 816 C C . LYS A 1 101 ? 28.678 5.422 -20.852 1.00 76.06 101 LYS A C 1
ATOM 818 O O . LYS A 1 101 ? 29.498 4.523 -21.017 1.00 76.06 101 LYS A O 1
ATOM 823 N N . ARG A 1 102 ? 27.990 5.958 -21.870 1.00 69.25 102 ARG A N 1
ATOM 824 C CA . ARG A 1 102 ? 28.248 5.593 -23.277 1.00 69.25 102 ARG A CA 1
ATOM 825 C C . ARG A 1 102 ? 29.552 6.205 -23.781 1.00 69.25 102 ARG A C 1
ATOM 827 O O . ARG A 1 102 ? 30.337 5.473 -24.372 1.00 69.25 102 ARG A O 1
ATOM 834 N N . TYR A 1 103 ? 29.813 7.475 -23.468 1.00 64.88 103 TYR A N 1
ATOM 835 C CA . TYR A 1 103 ? 31.059 8.149 -23.860 1.00 64.88 103 TYR A CA 1
ATOM 836 C C . TYR A 1 103 ? 32.304 7.463 -23.284 1.00 64.88 103 TYR A C 1
ATOM 838 O O . TYR A 1 103 ? 33.289 7.294 -23.988 1.00 64.88 103 TYR A O 1
ATOM 846 N N . ARG A 1 104 ? 32.240 6.932 -22.053 1.00 66.12 104 ARG A N 1
ATOM 847 C CA . ARG A 1 104 ? 33.361 6.159 -21.482 1.00 66.12 104 ARG A CA 1
ATOM 848 C C . ARG A 1 104 ? 33.663 4.831 -22.192 1.00 66.12 104 ARG A C 1
ATOM 850 O O . ARG A 1 104 ? 34.747 4.297 -22.005 1.00 66.12 104 ARG A O 1
ATOM 857 N N . LYS A 1 105 ? 32.725 4.259 -22.956 1.00 61.97 105 LYS A N 1
ATOM 858 C CA . LYS A 1 105 ? 32.930 2.971 -23.653 1.00 61.97 105 LYS A CA 1
ATOM 859 C C . LYS A 1 105 ? 33.414 3.122 -25.090 1.00 61.97 105 LYS A C 1
ATOM 861 O O . LYS A 1 105 ? 33.908 2.155 -25.659 1.00 61.97 105 LYS A O 1
ATOM 866 N N . HIS A 1 106 ? 33.254 4.307 -25.660 1.00 55.50 106 HIS A N 1
ATOM 867 C CA . HIS A 1 106 ? 33.717 4.642 -26.995 1.00 55.50 106 HIS A CA 1
ATOM 868 C C . HIS A 1 106 ? 34.401 6.004 -26.912 1.00 55.50 106 HIS A C 1
ATOM 870 O O . HIS A 1 106 ? 33.769 7.003 -27.255 1.00 55.50 106 HIS A O 1
ATOM 876 N N . PRO A 1 107 ? 35.647 6.072 -26.403 1.00 57.47 107 PRO A N 1
ATOM 877 C CA . PRO A 1 107 ? 36.452 7.258 -26.640 1.00 57.47 107 PRO A CA 1
ATOM 878 C C . PRO A 1 107 ? 36.473 7.487 -28.156 1.00 57.47 107 PRO A C 1
ATOM 880 O O . PRO A 1 107 ? 36.783 6.576 -28.925 1.00 57.47 107 PRO A O 1
ATOM 883 N N . LEU A 1 108 ? 36.028 8.672 -28.576 1.00 61.00 108 LEU A N 1
ATOM 884 C CA . LEU A 1 108 ? 35.975 9.073 -29.987 1.00 61.00 108 LEU A CA 1
ATOM 885 C C . LEU A 1 108 ? 37.374 9.157 -30.604 1.00 61.00 108 LEU A C 1
ATOM 887 O O . LEU A 1 108 ? 37.517 9.123 -31.820 1.00 61.00 108 LEU A O 1
ATOM 891 N N . TYR A 1 109 ? 38.396 9.180 -29.755 1.00 63.44 109 TYR A N 1
ATOM 892 C CA . TYR A 1 109 ? 39.774 9.026 -30.155 1.00 63.44 109 TYR A CA 1
ATOM 893 C C . TYR A 1 109 ? 40.158 7.550 -30.032 1.00 63.44 109 TYR A C 1
ATOM 895 O O . TYR A 1 109 ? 40.036 6.981 -28.938 1.00 63.44 109 TYR A O 1
ATOM 903 N N . PRO A 1 110 ? 40.608 6.895 -31.120 1.00 59.72 110 PRO A N 1
ATOM 904 C CA . PRO A 1 110 ? 41.302 5.625 -30.979 1.00 59.72 110 PRO A CA 1
ATOM 905 C C . PRO A 1 110 ? 42.430 5.838 -29.961 1.00 59.72 110 PRO A C 1
ATOM 907 O O . PRO A 1 110 ? 43.087 6.878 -30.028 1.00 59.72 110 PRO A O 1
ATOM 910 N N . PRO A 1 111 ? 42.634 4.923 -28.992 1.00 53.88 111 PRO A N 1
ATOM 911 C CA . PRO A 1 111 ? 43.745 5.052 -28.066 1.00 53.88 111 PRO A CA 1
ATOM 912 C C . PRO A 1 111 ? 44.999 5.179 -28.918 1.00 53.88 111 PRO A C 1
ATOM 914 O O . PRO A 1 111 ? 45.351 4.251 -29.652 1.00 53.88 111 PRO A O 1
ATOM 917 N N . VAL A 1 112 ? 45.600 6.368 -28.884 1.00 55.69 112 VAL A N 1
ATOM 918 C CA . VAL A 1 112 ? 46.888 6.629 -29.505 1.00 55.69 112 VAL A CA 1
ATOM 919 C C . VAL A 1 112 ? 47.784 5.574 -28.893 1.00 55.69 112 VAL A C 1
ATOM 921 O O . VAL A 1 112 ? 47.956 5.548 -27.675 1.00 55.69 112 VAL A O 1
ATOM 924 N N . ARG A 1 113 ? 48.202 4.603 -29.711 1.00 53.84 113 ARG A N 1
ATOM 925 C CA . ARG A 1 113 ? 49.099 3.531 -29.295 1.00 53.84 113 ARG A CA 1
ATOM 926 C C . ARG A 1 113 ? 50.306 4.226 -28.688 1.00 53.84 113 ARG A C 1
ATOM 928 O O . ARG A 1 113 ? 51.155 4.719 -29.425 1.00 53.84 113 ARG A O 1
ATOM 935 N N . SER A 1 114 ? 50.362 4.292 -27.362 1.00 51.47 114 SER A N 1
ATOM 936 C CA . SER A 1 114 ? 51.586 4.581 -26.645 1.00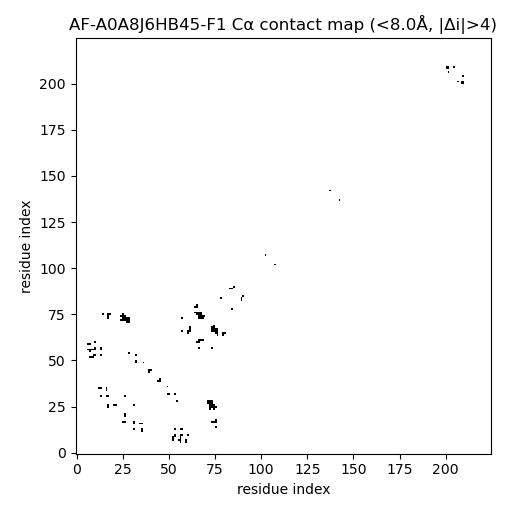 51.47 114 SER A CA 1
ATOM 937 C C . SER A 1 114 ? 52.529 3.466 -27.055 1.00 51.47 114 SER A C 1
ATOM 939 O O . SER A 1 114 ? 52.384 2.303 -26.676 1.00 51.47 114 SER A O 1
ATOM 941 N N . ARG A 1 115 ? 53.407 3.823 -27.988 1.00 51.47 115 ARG A N 1
ATOM 942 C CA . ARG A 1 115 ? 54.456 2.994 -28.549 1.00 51.47 115 ARG A CA 1
ATOM 943 C C . ARG A 1 115 ? 55.427 2.742 -27.402 1.00 51.47 115 ARG A C 1
ATOM 945 O O . ARG A 1 115 ? 56.397 3.465 -27.224 1.00 51.47 115 ARG A O 1
ATOM 952 N N . SER A 1 116 ? 55.083 1.778 -26.553 1.00 46.56 116 SER A N 1
ATOM 953 C CA . SER A 1 116 ? 55.976 1.244 -25.540 1.00 46.56 116 SER A CA 1
ATOM 954 C C . SER A 1 116 ? 57.074 0.513 -26.297 1.00 46.56 116 SER A C 1
ATOM 956 O O . SER A 1 116 ? 56.908 -0.621 -26.741 1.00 46.56 116 SER A O 1
ATOM 958 N N . LEU A 1 117 ? 58.172 1.230 -26.520 1.00 56.06 117 LEU A N 1
ATOM 959 C CA . LEU A 1 117 ? 59.474 0.647 -26.786 1.00 56.06 117 LEU A CA 1
ATOM 960 C C . LEU A 1 117 ? 59.887 -0.083 -25.507 1.00 56.06 117 LEU A C 1
ATOM 962 O O . LEU A 1 117 ? 60.482 0.502 -24.606 1.00 56.06 117 LEU A O 1
ATOM 966 N N . ARG A 1 118 ? 59.495 -1.349 -25.392 1.00 44.00 118 ARG A N 1
ATOM 967 C CA . ARG A 1 118 ? 60.140 -2.286 -24.481 1.00 44.00 118 ARG A CA 1
ATOM 968 C C . ARG A 1 118 ? 60.483 -3.544 -25.253 1.00 44.00 118 ARG A C 1
ATOM 970 O O . ARG A 1 118 ? 59.612 -4.338 -25.599 1.00 44.00 118 ARG A O 1
ATOM 977 N N . SER A 1 119 ? 61.773 -3.623 -25.546 1.00 50.97 119 SER A N 1
ATOM 978 C CA . SER A 1 119 ? 62.494 -4.813 -25.947 1.00 50.97 119 SER A CA 1
ATOM 979 C C . SER A 1 119 ? 62.334 -5.924 -24.909 1.00 50.97 119 SER A C 1
ATOM 981 O O . SER A 1 119 ? 62.269 -5.656 -23.709 1.00 50.97 119 SER A O 1
ATOM 983 N N . ASP A 1 120 ? 62.284 -7.140 -25.441 1.00 47.94 120 ASP A N 1
ATOM 984 C CA . ASP A 1 120 ? 62.730 -8.408 -24.871 1.00 47.94 120 ASP A CA 1
ATOM 985 C C . ASP A 1 120 ? 62.190 -8.850 -23.506 1.00 47.94 120 ASP A C 1
ATOM 987 O O . ASP A 1 120 ? 62.575 -8.391 -22.434 1.00 47.94 120 ASP A O 1
ATOM 991 N N . SER A 1 121 ? 61.366 -9.894 -23.533 1.00 43.91 121 SER A N 1
ATOM 992 C CA . SER A 1 121 ? 61.829 -11.202 -23.055 1.00 43.91 121 SER A CA 1
ATOM 993 C C . SER A 1 121 ? 60.778 -12.280 -23.296 1.00 43.91 121 SER A C 1
ATOM 995 O O . SER A 1 121 ? 59.578 -12.042 -23.426 1.00 43.91 121 SER A O 1
ATOM 997 N N . GLU A 1 122 ? 61.317 -13.474 -23.446 1.00 51.78 122 GLU A N 1
ATOM 998 C CA . GLU A 1 122 ? 60.741 -14.690 -23.971 1.00 51.78 122 GLU A CA 1
ATOM 999 C C . GLU A 1 122 ? 59.529 -15.234 -23.203 1.00 51.78 122 GLU A C 1
ATOM 1001 O O . GLU A 1 122 ? 59.360 -15.059 -21.998 1.00 51.78 122 GLU A O 1
ATOM 1006 N N . GLY A 1 123 ? 58.762 -16.058 -23.918 1.00 52.25 123 GLY A N 1
ATOM 1007 C CA . GLY A 1 123 ? 58.212 -17.265 -23.312 1.00 52.25 123 GLY A CA 1
ATOM 1008 C C . GLY A 1 123 ? 56.748 -17.199 -22.897 1.00 52.25 123 GLY A C 1
ATOM 1009 O O . GLY A 1 123 ? 56.419 -16.919 -21.748 1.00 52.25 123 GLY A O 1
ATOM 1010 N N . ARG A 1 124 ? 55.864 -17.649 -23.797 1.00 44.91 124 ARG A N 1
ATOM 1011 C CA . ARG A 1 124 ? 54.821 -18.630 -23.438 1.00 44.91 124 ARG A CA 1
ATOM 1012 C C . ARG A 1 124 ? 54.152 -19.216 -24.674 1.00 44.91 124 ARG A C 1
ATOM 1014 O O . ARG A 1 124 ? 53.290 -18.613 -25.306 1.00 44.91 124 ARG A O 1
ATOM 1021 N N . TYR A 1 125 ? 54.551 -20.449 -24.955 1.00 49.22 125 TYR A N 1
ATOM 1022 C CA . TYR A 1 125 ? 53.893 -21.395 -25.839 1.00 49.22 125 TYR A CA 1
ATOM 1023 C C . TYR A 1 125 ? 52.389 -21.477 -25.539 1.00 49.22 125 TYR A C 1
ATOM 1025 O O . TYR A 1 125 ? 51.977 -22.071 -24.542 1.00 49.22 125 TYR A O 1
ATOM 1033 N N . HIS A 1 126 ? 51.553 -20.935 -26.425 1.00 42.50 126 HIS A N 1
ATOM 1034 C CA . HIS A 1 126 ? 50.133 -21.267 -26.458 1.00 42.50 126 HIS A CA 1
ATOM 1035 C C . HIS A 1 126 ? 49.828 -22.138 -27.676 1.00 42.50 126 HIS A C 1
ATOM 1037 O O . HIS A 1 126 ? 49.913 -21.712 -28.823 1.00 42.50 126 HIS A O 1
ATOM 1043 N N . ARG A 1 127 ? 49.479 -23.389 -27.356 1.00 43.03 127 ARG A N 1
ATOM 1044 C CA . ARG A 1 127 ? 49.005 -24.471 -28.223 1.00 43.03 127 ARG A CA 1
ATOM 1045 C C . ARG A 1 127 ? 48.193 -23.979 -29.424 1.00 43.03 127 ARG A C 1
ATOM 1047 O O . ARG A 1 127 ? 47.063 -23.512 -29.275 1.00 43.03 127 ARG A O 1
ATOM 1054 N N . HIS A 1 128 ? 48.728 -24.241 -30.611 1.00 37.88 128 HIS A N 1
ATOM 1055 C CA . HIS A 1 128 ? 47.963 -24.322 -31.846 1.00 37.88 128 HIS A CA 1
ATOM 1056 C C . HIS A 1 128 ? 46.910 -25.430 -31.727 1.00 37.88 128 HIS A C 1
ATOM 1058 O O . HIS A 1 128 ? 47.215 -26.617 -31.822 1.00 37.88 128 HIS A O 1
ATOM 1064 N N . ARG A 1 129 ? 45.647 -25.043 -31.536 1.00 44.66 129 ARG A N 1
ATOM 1065 C CA . ARG A 1 129 ? 44.515 -25.916 -31.844 1.00 44.66 129 ARG A CA 1
ATOM 1066 C C . ARG A 1 129 ? 44.294 -25.821 -33.351 1.00 44.66 129 ARG A C 1
ATOM 1068 O O . ARG A 1 129 ? 43.659 -24.879 -33.817 1.00 44.66 129 ARG A O 1
ATOM 1075 N N . ARG A 1 130 ? 44.893 -26.758 -34.095 1.00 42.03 130 ARG A N 1
ATOM 1076 C CA . ARG A 1 130 ? 44.594 -26.989 -35.512 1.00 42.03 130 ARG A CA 1
ATOM 1077 C C . ARG A 1 130 ? 43.084 -27.173 -35.663 1.00 42.03 130 ARG A C 1
ATOM 1079 O O . ARG A 1 130 ? 42.466 -27.986 -34.977 1.00 42.03 130 ARG A O 1
ATOM 1086 N N . SER A 1 131 ? 42.490 -26.366 -36.520 1.00 45.56 131 SER A N 1
ATOM 1087 C CA . SER A 1 131 ? 41.194 -26.637 -37.121 1.00 45.56 131 SER A CA 1
ATOM 1088 C C . SER A 1 131 ? 41.439 -26.451 -38.602 1.00 45.56 131 SER A C 1
ATOM 1090 O O . SER A 1 131 ? 41.424 -25.325 -39.091 1.00 45.56 131 SER A O 1
ATOM 1092 N N . ASP A 1 132 ? 41.789 -27.558 -39.252 1.00 47.28 132 ASP A N 1
ATOM 1093 C CA . ASP A 1 132 ? 41.767 -27.674 -40.700 1.00 47.28 132 ASP A CA 1
ATOM 1094 C C . ASP A 1 132 ? 40.331 -27.386 -41.139 1.00 47.28 132 ASP A C 1
ATOM 1096 O O . ASP A 1 132 ? 39.398 -28.122 -40.820 1.00 47.28 132 ASP A O 1
ATOM 1100 N N . SER A 1 133 ? 40.140 -26.234 -41.765 1.00 49.16 133 SER A N 1
ATOM 1101 C CA . SER A 1 133 ? 38.910 -25.895 -42.458 1.00 49.16 133 SER A CA 1
ATOM 1102 C C . SER A 1 133 ? 39.354 -25.204 -43.731 1.00 49.16 133 SER A C 1
ATOM 1104 O O . SER A 1 133 ? 39.934 -24.118 -43.671 1.00 49.16 133 SER A O 1
ATOM 1106 N N . GLU A 1 134 ? 39.143 -25.904 -44.843 1.00 53.28 134 GLU A N 1
ATOM 1107 C CA . GLU A 1 134 ? 39.417 -25.457 -46.201 1.00 53.28 134 GLU A CA 1
ATOM 1108 C C . GLU A 1 134 ? 38.998 -24.003 -46.416 1.00 53.28 134 GLU A C 1
ATOM 1110 O O . GLU A 1 134 ? 37.947 -23.526 -45.977 1.00 53.28 134 GLU A O 1
ATOM 1115 N N . SER A 1 135 ? 39.911 -23.307 -47.072 1.00 50.94 135 SER A N 1
ATOM 1116 C CA . SER A 1 135 ? 39.876 -21.917 -47.471 1.00 50.94 135 SER A CA 1
ATOM 1117 C C . SER A 1 135 ? 38.814 -21.671 -48.539 1.00 50.94 135 SER A C 1
ATOM 1119 O O . SER A 1 135 ? 39.093 -21.768 -49.729 1.00 50.94 135 SER A O 1
ATOM 1121 N N . ASP A 1 136 ? 37.625 -21.263 -48.105 1.00 53.94 136 ASP A N 1
ATOM 1122 C CA . ASP A 1 136 ? 36.794 -20.359 -48.895 1.00 53.94 136 ASP A CA 1
ATOM 1123 C C . ASP A 1 136 ? 37.233 -18.923 -48.579 1.00 53.94 136 ASP A C 1
ATOM 1125 O O . ASP A 1 136 ? 37.085 -18.459 -47.440 1.00 53.94 136 ASP A O 1
ATOM 1129 N N . ASP A 1 137 ? 37.755 -18.207 -49.580 1.00 62.53 137 ASP A N 1
ATOM 1130 C CA . ASP A 1 137 ? 38.049 -16.769 -49.536 1.00 62.53 137 ASP A CA 1
ATOM 1131 C C . ASP A 1 137 ? 36.750 -15.963 -49.398 1.00 62.53 137 ASP A C 1
ATOM 1133 O O . ASP A 1 137 ? 36.230 -15.324 -50.313 1.00 62.53 137 ASP A O 1
ATOM 1137 N N . ILE A 1 138 ? 36.169 -16.010 -48.203 1.00 58.62 138 ILE A N 1
ATOM 1138 C CA . ILE A 1 138 ? 35.014 -15.204 -47.859 1.00 58.62 138 ILE A CA 1
ATOM 1139 C C . ILE A 1 138 ? 35.540 -13.788 -47.600 1.00 58.62 138 ILE A C 1
ATOM 1141 O O . ILE A 1 138 ? 36.246 -13.577 -46.605 1.00 58.62 138 ILE A O 1
ATOM 1145 N N . PRO A 1 139 ? 35.163 -12.778 -48.409 1.00 72.50 139 PRO A N 1
ATOM 1146 C CA . PRO A 1 139 ? 35.638 -11.418 -48.211 1.00 72.50 139 PRO A CA 1
ATOM 1147 C C . PRO A 1 139 ? 35.320 -10.967 -46.784 1.00 72.50 139 PRO A C 1
ATOM 1149 O O . PRO A 1 139 ? 34.218 -11.192 -46.272 1.00 72.50 139 PRO A O 1
ATOM 1152 N N . VAL A 1 140 ? 36.272 -10.293 -46.129 1.00 69.00 140 VAL A N 1
ATOM 1153 C CA . VAL A 1 140 ? 36.199 -9.859 -44.714 1.00 69.00 140 VAL A CA 1
ATOM 1154 C C . VAL A 1 140 ? 34.866 -9.163 -44.379 1.00 69.00 140 VAL A C 1
ATOM 1156 O O . VAL A 1 140 ? 34.354 -9.242 -43.254 1.00 69.00 140 VAL A O 1
ATOM 1159 N N . ARG A 1 141 ? 34.252 -8.516 -45.377 1.00 68.75 141 ARG A N 1
ATOM 1160 C CA . ARG A 1 141 ? 32.931 -7.876 -45.307 1.00 68.75 141 ARG A CA 1
ATOM 1161 C C . ARG A 1 141 ? 31.790 -8.868 -45.018 1.00 68.75 141 ARG A C 1
ATOM 1163 O O . ARG A 1 141 ? 30.942 -8.579 -44.168 1.00 68.75 141 ARG A O 1
ATOM 1170 N N . GLU A 1 142 ? 31.800 -10.045 -45.636 1.00 71.88 142 GLU A N 1
ATOM 1171 C CA . GLU A 1 142 ? 30.770 -11.084 -45.494 1.00 71.88 142 GLU A CA 1
ATOM 1172 C C . GLU A 1 142 ? 30.902 -11.835 -44.156 1.00 71.88 142 GLU A C 1
ATOM 1174 O O . GLU A 1 142 ? 29.901 -12.077 -43.471 1.00 71.88 142 GLU A O 1
ATOM 1179 N N . VAL A 1 143 ? 32.131 -12.063 -43.671 1.00 70.56 143 VAL A N 1
ATOM 1180 C CA . VAL A 1 143 ? 32.378 -12.592 -42.313 1.00 70.56 143 VAL A CA 1
ATOM 1181 C C . VAL A 1 143 ? 31.803 -11.646 -41.248 1.00 70.56 143 VAL A C 1
ATOM 1183 O O . VAL A 1 143 ? 31.129 -12.071 -40.297 1.00 70.56 143 VAL A O 1
ATOM 1186 N N . ARG A 1 144 ? 31.988 -10.329 -41.428 1.00 69.25 144 ARG A N 1
ATOM 1187 C CA . ARG A 1 144 ? 31.428 -9.297 -40.534 1.00 69.25 144 ARG A CA 1
ATOM 1188 C C . ARG A 1 144 ? 29.894 -9.280 -40.567 1.00 69.25 144 ARG A C 1
ATOM 1190 O O . ARG A 1 144 ? 29.261 -9.137 -39.512 1.00 69.25 144 ARG A O 1
ATOM 1197 N N . ARG A 1 145 ? 29.293 -9.471 -41.746 1.00 74.88 145 ARG A N 1
ATOM 1198 C CA . ARG A 1 145 ? 27.837 -9.562 -41.950 1.00 74.88 145 ARG A CA 1
ATOM 1199 C C . ARG A 1 145 ? 27.245 -10.798 -41.260 1.00 74.88 145 ARG A C 1
ATOM 1201 O O . ARG A 1 145 ? 26.284 -10.655 -40.492 1.00 74.88 145 ARG A O 1
ATOM 1208 N N . ARG A 1 146 ? 27.867 -11.975 -41.406 1.00 68.94 146 ARG A N 1
ATOM 1209 C CA . ARG A 1 146 ? 27.458 -13.221 -40.721 1.00 68.94 146 ARG A CA 1
ATOM 1210 C C . ARG A 1 146 ? 27.527 -13.090 -39.191 1.00 68.94 146 ARG A C 1
ATOM 1212 O O . ARG A 1 146 ? 26.556 -13.420 -38.501 1.00 68.94 146 ARG A O 1
ATOM 1219 N N . ARG A 1 147 ? 28.592 -12.484 -38.641 1.00 70.50 147 ARG A N 1
ATOM 1220 C CA . ARG A 1 147 ? 28.726 -12.232 -37.186 1.00 70.50 147 ARG A CA 1
ATOM 1221 C C . ARG A 1 147 ? 27.633 -11.310 -36.624 1.00 70.50 147 ARG A C 1
ATOM 1223 O O . ARG A 1 147 ? 27.125 -11.556 -35.524 1.00 70.50 147 ARG A O 1
ATOM 1230 N N . ARG A 1 148 ? 27.226 -10.264 -37.359 1.00 72.19 148 ARG A N 1
ATOM 1231 C CA . ARG A 1 148 ? 26.121 -9.371 -36.942 1.00 72.19 148 ARG A CA 1
ATOM 1232 C C . ARG A 1 148 ? 24.766 -10.089 -36.934 1.00 72.19 148 ARG A C 1
ATOM 1234 O O . ARG A 1 148 ? 23.985 -9.877 -36.002 1.00 72.19 148 ARG A O 1
ATOM 1241 N N . LYS A 1 149 ? 24.504 -10.971 -37.907 1.00 72.44 149 LYS A N 1
ATOM 1242 C CA . LYS A 1 149 ? 23.244 -11.734 -38.006 1.00 72.44 149 LYS A CA 1
ATOM 1243 C C . LYS A 1 149 ? 23.077 -12.718 -36.835 1.00 72.44 149 LYS A C 1
ATOM 1245 O O . LYS A 1 149 ? 22.010 -12.761 -36.221 1.00 72.44 149 LYS A O 1
ATOM 1250 N N . GLY A 1 150 ? 24.154 -13.398 -36.424 1.00 68.38 150 GLY A N 1
ATOM 1251 C CA . GLY A 1 150 ? 24.145 -14.298 -35.259 1.00 68.38 150 GLY A CA 1
ATOM 1252 C C . GLY A 1 150 ? 23.838 -13.595 -33.926 1.00 68.38 150 GLY A C 1
ATOM 1253 O O . GLY A 1 150 ? 23.082 -14.115 -33.102 1.00 68.38 150 GLY A O 1
ATOM 1254 N N . ARG A 1 151 ? 24.346 -12.368 -33.725 1.00 66.25 151 ARG A N 1
ATOM 1255 C CA . ARG A 1 151 ? 24.063 -11.577 -32.511 1.00 66.25 151 ARG A CA 1
ATOM 1256 C C . ARG A 1 151 ? 22.605 -11.118 -32.411 1.00 66.25 151 ARG A C 1
ATOM 1258 O O . ARG A 1 151 ? 22.072 -11.087 -31.303 1.00 66.25 151 ARG A O 1
ATOM 1265 N N . ARG A 1 152 ? 21.949 -10.788 -33.532 1.00 67.12 152 ARG A N 1
ATOM 1266 C CA . ARG A 1 152 ? 20.514 -10.435 -33.538 1.00 67.12 152 ARG A CA 1
ATOM 1267 C C . ARG A 1 152 ? 19.638 -11.641 -33.188 1.00 67.12 152 ARG A C 1
ATOM 1269 O O . ARG A 1 152 ? 18.740 -11.503 -32.365 1.00 67.12 152 ARG A O 1
ATOM 1276 N N . LYS A 1 153 ? 19.968 -12.833 -33.705 1.00 64.44 153 LYS A N 1
ATOM 1277 C CA . LYS A 1 153 ? 19.221 -14.074 -33.423 1.00 64.44 153 LYS A CA 1
ATOM 1278 C C . LYS A 1 153 ? 19.241 -14.451 -31.932 1.00 64.44 153 LYS A C 1
ATOM 1280 O O . LYS A 1 153 ? 18.224 -14.873 -31.395 1.00 64.44 153 LYS A O 1
ATOM 1285 N N . ARG A 1 154 ? 20.362 -14.220 -31.232 1.00 59.75 154 ARG A N 1
ATOM 1286 C CA . ARG A 1 154 ? 20.472 -14.484 -29.781 1.00 59.75 154 ARG A CA 1
ATOM 1287 C C . ARG A 1 154 ? 19.694 -13.496 -28.905 1.00 59.75 154 ARG A C 1
ATOM 1289 O O . ARG A 1 154 ? 19.230 -13.889 -27.845 1.00 59.75 154 ARG A O 1
ATOM 1296 N N . ARG A 1 155 ? 19.515 -12.241 -29.336 1.00 59.59 155 ARG A N 1
ATOM 1297 C CA . ARG A 1 155 ? 18.742 -11.237 -28.575 1.00 59.59 155 ARG A CA 1
ATOM 1298 C C . ARG A 1 155 ? 17.225 -11.387 -28.714 1.00 59.59 155 ARG A C 1
ATOM 1300 O O . ARG A 1 155 ? 16.506 -10.875 -27.868 1.00 59.59 155 ARG A O 1
ATOM 1307 N N . GLY A 1 156 ? 16.744 -12.084 -29.744 1.00 56.94 156 GLY A N 1
ATOM 1308 C CA . GLY A 1 156 ? 15.313 -12.361 -29.919 1.00 56.94 156 GLY A CA 1
ATOM 1309 C C . GLY A 1 156 ? 14.782 -13.511 -29.057 1.00 56.94 156 GLY A C 1
ATOM 1310 O O . GLY A 1 156 ? 13.580 -13.587 -28.840 1.00 56.94 156 GLY A O 1
ATOM 1311 N N . ARG A 1 157 ? 15.657 -14.393 -28.550 1.00 55.69 157 ARG A N 1
ATOM 1312 C CA . ARG A 1 157 ? 15.253 -15.617 -27.832 1.00 55.69 157 ARG A CA 1
ATOM 1313 C C . ARG A 1 157 ? 15.026 -15.441 -26.327 1.00 55.69 157 ARG A C 1
ATOM 1315 O O . ARG A 1 157 ? 14.489 -16.342 -25.704 1.00 55.69 157 ARG A O 1
ATOM 1322 N N . THR A 1 158 ? 15.388 -14.298 -25.749 1.00 51.81 158 THR A N 1
ATOM 1323 C CA . THR A 1 158 ? 15.100 -13.946 -24.346 1.00 51.81 158 THR A CA 1
ATOM 1324 C C . THR A 1 158 ? 13.917 -12.984 -24.235 1.00 51.81 158 THR A C 1
ATOM 1326 O O . THR A 1 158 ? 13.949 -12.016 -23.478 1.00 51.81 158 THR A O 1
ATOM 1329 N N . ARG A 1 159 ? 12.849 -13.237 -24.997 1.00 56.81 159 ARG A N 1
ATOM 1330 C CA . ARG A 1 159 ? 11.517 -12.790 -24.587 1.00 56.81 159 ARG A CA 1
ATOM 1331 C C . ARG A 1 159 ? 10.905 -13.929 -23.771 1.00 56.81 159 ARG A C 1
ATOM 1333 O O . ARG A 1 159 ? 10.804 -15.028 -24.312 1.00 56.81 159 ARG A O 1
ATOM 1340 N N . PRO A 1 160 ? 10.562 -13.718 -22.489 1.00 52.56 160 PRO A N 1
ATOM 1341 C CA . PRO A 1 160 ? 9.799 -14.709 -21.753 1.00 52.56 160 PRO A CA 1
ATOM 1342 C C . PRO A 1 160 ? 8.471 -14.883 -22.491 1.00 52.56 160 PRO A C 1
ATOM 1344 O O . PRO A 1 160 ? 7.719 -13.921 -22.648 1.00 52.56 160 PRO A O 1
ATOM 1347 N N . MET A 1 161 ? 8.226 -16.093 -22.990 1.00 47.91 161 MET A N 1
ATOM 1348 C CA . MET A 1 161 ? 6.902 -16.554 -23.402 1.00 47.91 161 MET A CA 1
ATOM 1349 C C . MET A 1 161 ? 6.072 -16.677 -22.120 1.00 47.91 161 MET A C 1
ATOM 1351 O O . MET A 1 161 ? 5.942 -17.753 -21.548 1.00 47.91 161 MET A O 1
ATOM 1355 N N . GLY A 1 162 ? 5.644 -15.534 -21.587 1.00 47.88 162 GLY A N 1
ATOM 1356 C CA . GLY A 1 162 ? 4.642 -15.464 -20.537 1.00 47.88 162 GLY A CA 1
ATOM 1357 C C . GLY A 1 162 ? 3.292 -15.660 -21.198 1.00 47.88 162 GLY A C 1
ATOM 1358 O O . GLY A 1 162 ? 2.915 -14.854 -22.045 1.00 47.88 162 GLY A O 1
ATOM 1359 N N . GLY A 1 163 ? 2.644 -16.770 -20.858 1.00 47.88 163 GLY A N 1
ATOM 1360 C CA . GLY A 1 163 ? 1.345 -17.153 -21.380 1.00 47.88 163 GLY A CA 1
ATOM 1361 C C . GLY A 1 163 ? 0.247 -16.124 -21.107 1.00 47.88 163 GLY A C 1
ATOM 1362 O O . GLY A 1 163 ? 0.253 -15.419 -20.096 1.00 47.88 163 GLY A O 1
ATOM 1363 N N . ASP A 1 164 ? -0.664 -16.099 -22.074 1.00 48.12 164 ASP A N 1
ATOM 1364 C CA . ASP A 1 164 ? -2.052 -15.623 -22.085 1.00 48.12 164 ASP A CA 1
ATOM 1365 C C . ASP A 1 164 ? -2.842 -15.964 -20.790 1.00 48.12 164 ASP A C 1
ATOM 1367 O O . ASP A 1 164 ? -2.423 -16.890 -20.087 1.00 48.12 164 ASP A O 1
ATOM 1371 N N . PRO A 1 165 ? -4.010 -15.331 -20.474 1.00 60.59 165 PRO A N 1
ATOM 1372 C CA . PRO A 1 165 ? -5.018 -14.999 -21.491 1.00 60.59 165 PRO A CA 1
ATOM 1373 C C . PRO A 1 165 ? -6.036 -13.849 -21.213 1.00 60.59 165 PRO A C 1
ATOM 1375 O O . PRO A 1 165 ? -6.144 -13.299 -20.121 1.00 60.59 165 PRO A O 1
ATOM 1378 N N . LEU A 1 166 ? -6.847 -13.596 -22.252 1.00 53.12 166 LEU A N 1
ATOM 1379 C CA . LEU A 1 166 ? -8.188 -12.977 -22.296 1.00 53.12 166 LEU A CA 1
ATOM 1380 C C . LEU A 1 166 ? -8.328 -11.444 -22.162 1.00 53.12 166 LEU A C 1
ATOM 1382 O O . LEU A 1 166 ? -8.242 -10.872 -21.080 1.00 53.12 166 LEU A O 1
ATOM 1386 N N . GLY A 1 167 ? -8.757 -10.819 -23.269 1.00 51.41 167 GLY A N 1
ATOM 1387 C CA . GLY A 1 167 ? -9.809 -9.794 -23.206 1.00 51.41 167 GLY A CA 1
ATOM 1388 C C . GLY A 1 167 ? -9.421 -8.324 -23.370 1.00 51.41 167 GLY A C 1
ATOM 1389 O O . GLY A 1 167 ? -10.081 -7.482 -22.773 1.00 51.41 167 GLY A O 1
ATOM 1390 N N . ALA A 1 168 ? -8.402 -7.984 -24.163 1.00 47.41 168 ALA A N 1
ATOM 1391 C CA . ALA A 1 168 ? -8.150 -6.590 -24.534 1.00 47.41 168 ALA A CA 1
ATOM 1392 C C . ALA A 1 168 ? -8.347 -6.398 -26.040 1.00 47.41 168 ALA A C 1
ATOM 1394 O O . ALA A 1 168 ? -7.601 -6.949 -26.852 1.00 47.41 168 ALA A O 1
ATOM 1395 N N . GLU A 1 169 ? -9.381 -5.633 -26.384 1.00 46.62 169 GLU A N 1
ATOM 1396 C CA . GLU A 1 169 ? -9.659 -5.138 -27.727 1.00 46.62 169 GLU A CA 1
ATOM 1397 C C . GLU A 1 169 ? -8.390 -4.521 -28.325 1.00 46.62 169 GLU A C 1
ATOM 1399 O O . GLU A 1 169 ? -7.682 -3.733 -27.690 1.00 46.62 169 GLU A O 1
ATOM 1404 N N . ARG A 1 170 ? -8.055 -4.959 -29.540 1.00 46.53 170 ARG A N 1
ATOM 1405 C CA . ARG A 1 170 ? -6.901 -4.463 -30.286 1.00 46.53 170 ARG A CA 1
ATOM 1406 C C . ARG A 1 170 ? -7.140 -2.989 -30.629 1.00 46.53 170 ARG A C 1
ATOM 1408 O O . ARG A 1 170 ? -8.141 -2.715 -31.281 1.00 46.53 170 ARG A O 1
ATOM 1415 N N . PRO A 1 171 ? -6.231 -2.062 -30.282 1.00 51.91 171 PRO A N 1
ATOM 1416 C CA . PRO A 1 171 ? -6.224 -0.760 -30.921 1.00 51.91 171 PRO A CA 1
ATOM 1417 C C . PRO A 1 171 ? -5.826 -0.952 -32.384 1.00 51.91 171 PRO A C 1
ATOM 1419 O O . PRO A 1 171 ? -4.873 -1.686 -32.683 1.00 51.91 171 PRO A O 1
ATOM 1422 N N . ASP A 1 172 ? -6.581 -0.312 -33.269 1.00 49.53 172 ASP A N 1
ATOM 1423 C CA . ASP A 1 172 ? -6.356 -0.314 -34.704 1.00 49.53 172 ASP A CA 1
ATOM 1424 C C . ASP A 1 172 ? -4.895 -0.012 -35.044 1.00 49.53 172 ASP A C 1
ATOM 1426 O O . ASP A 1 172 ? -4.234 0.856 -34.463 1.00 49.53 172 ASP A O 1
ATOM 1430 N N . ARG A 1 173 ? -4.372 -0.797 -35.988 1.00 47.44 173 ARG A N 1
ATOM 1431 C CA . ARG A 1 173 ? -3.078 -0.553 -36.616 1.00 47.44 173 ARG A CA 1
ATOM 1432 C C . ARG A 1 173 ? -3.134 0.827 -37.259 1.00 47.44 173 ARG A C 1
ATOM 1434 O O . ARG A 1 173 ? -3.758 0.989 -38.295 1.00 47.44 173 ARG A O 1
ATOM 1441 N N . ILE A 1 174 ? -2.453 1.790 -36.654 1.00 55.44 174 ILE A N 1
ATOM 1442 C CA . ILE A 1 174 ? -2.133 3.058 -37.304 1.00 55.44 174 ILE A CA 1
ATOM 1443 C C . ILE A 1 174 ? -1.206 2.729 -38.479 1.00 55.44 174 ILE A C 1
ATOM 1445 O O . ILE A 1 174 ? -0.126 2.156 -38.284 1.00 55.44 174 ILE A O 1
ATOM 1449 N N . ASP A 1 175 ? -1.671 3.036 -39.686 1.00 49.03 175 ASP A N 1
ATOM 1450 C CA . ASP A 1 175 ? -0.948 2.843 -40.935 1.00 49.03 175 ASP A CA 1
ATOM 1451 C C . ASP A 1 175 ? 0.408 3.561 -40.902 1.00 49.03 175 ASP A C 1
ATOM 1453 O O . ASP A 1 175 ? 0.536 4.726 -40.522 1.00 49.03 175 ASP A O 1
ATOM 1457 N N . ASN A 1 176 ? 1.454 2.827 -41.284 1.00 56.03 176 ASN A N 1
ATOM 1458 C CA . ASN A 1 176 ? 2.856 3.262 -41.243 1.00 56.03 176 ASN A CA 1
ATOM 1459 C C . ASN A 1 176 ? 3.209 4.339 -42.285 1.00 56.03 176 ASN A C 1
ATOM 1461 O O . ASN A 1 176 ? 4.375 4.727 -42.382 1.00 56.03 176 ASN A O 1
ATOM 1465 N N . ASP A 1 177 ? 2.241 4.827 -43.056 1.00 58.09 177 ASP A N 1
ATOM 1466 C CA . ASP A 1 177 ? 2.497 5.779 -44.135 1.00 58.09 177 ASP A CA 1
ATOM 1467 C C . ASP A 1 177 ? 2.578 7.237 -43.660 1.00 58.09 177 ASP A C 1
ATOM 1469 O O . ASP A 1 177 ? 3.117 8.072 -44.378 1.00 58.09 177 ASP A O 1
ATOM 1473 N N . LEU A 1 178 ? 2.205 7.537 -42.408 1.00 54.62 178 LEU A N 1
ATOM 1474 C CA . LEU A 1 178 ? 2.347 8.881 -41.822 1.00 54.62 178 LEU A CA 1
ATOM 1475 C C . LEU A 1 178 ? 3.684 9.119 -41.087 1.00 54.62 178 LEU A C 1
ATOM 1477 O O . LEU A 1 178 ? 3.869 10.143 -40.434 1.00 54.62 178 LEU A O 1
ATOM 1481 N N . ALA A 1 179 ? 4.628 8.174 -41.147 1.00 57.16 179 ALA A N 1
ATOM 1482 C CA . ALA A 1 179 ? 5.912 8.269 -40.439 1.00 57.16 179 ALA A CA 1
ATOM 1483 C C . ALA A 1 179 ? 7.078 8.799 -41.300 1.00 57.16 179 ALA A C 1
ATOM 1485 O O . ALA A 1 179 ? 8.215 8.820 -40.823 1.00 57.16 179 ALA A O 1
ATOM 1486 N N . LYS A 1 180 ? 6.836 9.192 -42.560 1.00 59.69 180 LYS A N 1
ATOM 1487 C CA . LYS A 1 180 ? 7.898 9.597 -43.503 1.00 59.69 180 LYS A CA 1
ATOM 1488 C C . LYS A 1 180 ? 8.176 11.103 -43.583 1.00 59.69 180 LYS A C 1
ATOM 1490 O O . LYS A 1 180 ? 9.244 11.452 -44.071 1.00 59.69 180 LYS A O 1
ATOM 1495 N N . ASP A 1 181 ? 7.333 11.953 -42.997 1.00 56.88 181 ASP A N 1
ATOM 1496 C CA . ASP A 1 181 ? 7.475 13.418 -43.105 1.00 56.88 181 ASP A CA 1
ATOM 1497 C C . ASP A 1 181 ? 8.007 14.102 -41.834 1.00 56.88 181 ASP A C 1
ATOM 1499 O O . ASP A 1 181 ? 7.873 15.311 -41.652 1.00 56.88 181 ASP A O 1
ATOM 1503 N N . ILE A 1 182 ? 8.660 13.356 -40.936 1.00 60.88 182 ILE A N 1
ATOM 1504 C CA . ILE A 1 182 ? 9.382 13.974 -39.815 1.00 60.88 182 ILE A CA 1
ATOM 1505 C C . ILE A 1 182 ? 10.741 14.457 -40.332 1.00 60.88 182 ILE A C 1
ATOM 1507 O O . ILE A 1 182 ? 11.752 13.758 -40.240 1.00 60.88 182 ILE A O 1
ATOM 1511 N N . ILE A 1 183 ? 10.746 15.668 -40.890 1.00 56.78 183 ILE A N 1
ATOM 1512 C CA . ILE A 1 183 ? 11.952 16.464 -41.124 1.00 56.78 183 ILE A CA 1
ATOM 1513 C C . ILE A 1 183 ? 12.545 16.759 -39.744 1.00 56.78 183 ILE A C 1
ATOM 1515 O O . ILE A 1 183 ? 11.966 17.504 -38.956 1.00 56.78 183 ILE A O 1
ATOM 1519 N N . TYR A 1 184 ? 13.670 16.123 -39.419 1.00 58.66 184 TYR A N 1
ATOM 1520 C CA . TYR A 1 184 ? 14.458 16.497 -38.250 1.00 58.66 184 TYR A CA 1
ATOM 1521 C C . TYR A 1 184 ? 15.147 17.829 -38.565 1.00 58.66 184 TYR A C 1
ATOM 1523 O O . TYR A 1 184 ? 15.926 17.863 -39.518 1.00 58.66 184 TYR A O 1
ATOM 1531 N N . PRO A 1 185 ? 14.883 18.910 -37.810 1.00 58.72 185 PRO A N 1
ATOM 1532 C CA . PRO A 1 185 ? 15.693 20.112 -37.898 1.00 58.72 185 PRO A CA 1
ATOM 1533 C C . PRO A 1 185 ? 17.140 19.733 -37.596 1.00 58.72 185 PRO A C 1
ATOM 1535 O O . PRO A 1 185 ? 17.415 19.009 -36.633 1.00 58.72 185 PRO A O 1
ATOM 1538 N N . ASP A 1 186 ? 18.043 20.170 -38.464 1.00 53.75 186 ASP A N 1
ATOM 1539 C CA . ASP A 1 186 ? 19.475 19.977 -38.309 1.00 53.75 186 ASP A CA 1
ATOM 1540 C C . ASP A 1 186 ? 19.929 20.818 -37.106 1.00 53.75 186 ASP A C 1
ATOM 1542 O O . ASP A 1 186 ? 20.161 22.020 -37.212 1.00 53.75 186 ASP A O 1
ATOM 1546 N N . ASP A 1 187 ? 19.979 20.199 -35.922 1.00 51.31 187 ASP A N 1
ATOM 1547 C CA . ASP A 1 187 ? 20.490 20.804 -34.687 1.00 51.31 187 ASP A CA 1
ATOM 154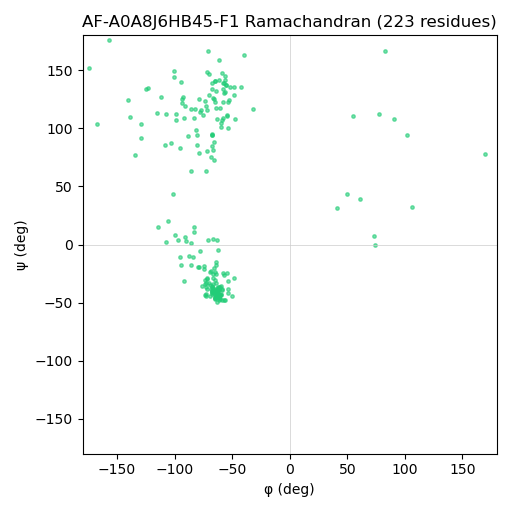8 C C . ASP A 1 187 ? 22.029 20.913 -34.762 1.00 51.31 187 ASP A C 1
ATOM 1550 O O . ASP A 1 187 ? 22.770 20.312 -33.975 1.00 51.31 187 ASP A O 1
ATOM 1554 N N . HIS A 1 188 ? 22.523 21.698 -35.721 1.00 57.09 188 HIS A N 1
ATOM 1555 C CA . HIS A 1 188 ? 23.857 22.283 -35.698 1.00 57.09 188 HIS A CA 1
ATOM 1556 C C . HIS A 1 188 ? 23.866 23.396 -34.643 1.00 57.09 188 HIS A C 1
ATOM 1558 O O . HIS A 1 188 ? 23.712 24.577 -34.937 1.00 57.09 188 HIS A O 1
ATOM 1564 N N . ARG A 1 189 ? 24.009 23.006 -33.373 1.00 49.56 189 ARG A N 1
ATOM 1565 C CA . ARG A 1 189 ? 24.397 23.944 -32.319 1.00 49.56 189 ARG A CA 1
ATOM 1566 C C . ARG A 1 189 ? 25.908 24.092 -32.340 1.00 49.56 189 ARG A C 1
ATOM 1568 O O . ARG A 1 189 ? 26.624 23.150 -32.001 1.00 49.56 189 ARG A O 1
ATOM 1575 N N . GLU A 1 190 ? 26.337 25.267 -32.778 1.00 52.56 190 GLU A N 1
ATOM 1576 C CA . GLU A 1 190 ? 27.695 25.755 -32.619 1.00 52.56 190 GLU A CA 1
ATOM 1577 C C . GLU A 1 190 ? 28.079 25.720 -31.135 1.00 52.56 190 GLU A C 1
ATOM 1579 O O . GLU A 1 190 ? 27.276 25.962 -30.229 1.00 52.56 190 GLU A O 1
ATOM 1584 N N . ASP A 1 191 ? 29.302 25.257 -30.926 1.00 57.41 191 ASP A N 1
ATOM 1585 C CA . ASP A 1 191 ? 29.955 25.019 -29.652 1.00 57.41 191 ASP A CA 1
ATOM 1586 C C . ASP A 1 191 ? 30.435 26.374 -29.123 1.00 57.41 191 ASP A C 1
ATOM 1588 O O . ASP A 1 191 ? 31.600 26.732 -29.280 1.00 57.41 191 ASP A O 1
ATOM 1592 N N . ASP A 1 192 ? 29.517 27.157 -28.555 1.00 44.81 192 ASP A N 1
ATOM 1593 C CA . ASP A 1 192 ? 29.882 28.365 -27.822 1.00 44.81 192 ASP A CA 1
ATOM 1594 C C . ASP A 1 192 ? 30.292 27.986 -26.403 1.00 44.81 192 ASP A C 1
ATOM 1596 O O . ASP A 1 192 ? 29.541 27.397 -25.615 1.00 44.81 192 ASP A O 1
ATOM 1600 N N . GLY A 1 193 ? 31.557 28.274 -26.121 1.00 50.78 193 GLY A N 1
ATOM 1601 C CA . GLY A 1 193 ? 32.228 27.895 -24.900 1.00 50.78 193 GLY A CA 1
ATOM 1602 C C . GLY A 1 193 ? 31.753 28.667 -23.673 1.00 50.78 193 GLY A C 1
ATOM 1603 O O . GLY A 1 193 ? 31.161 29.736 -23.747 1.00 50.78 193 GLY A O 1
ATOM 1604 N N . GLY A 1 194 ? 32.154 28.134 -22.519 1.00 51.12 194 GLY A N 1
ATOM 1605 C CA . GLY A 1 194 ? 32.423 28.948 -21.337 1.00 51.12 194 GLY A CA 1
ATOM 1606 C C . GLY A 1 194 ? 31.238 29.168 -20.404 1.00 51.12 194 GLY A C 1
ATOM 1607 O O . GLY A 1 194 ? 30.346 29.962 -20.659 1.00 51.12 194 GLY A O 1
ATOM 1608 N N . GLY A 1 195 ? 31.296 28.511 -19.248 1.00 40.31 195 GLY A N 1
ATOM 1609 C CA . GLY A 1 195 ? 30.445 28.843 -18.113 1.00 40.31 195 GLY A CA 1
ATOM 1610 C C . GLY A 1 195 ? 30.539 27.790 -17.024 1.00 40.31 195 GLY A C 1
ATOM 1611 O O . GLY A 1 195 ? 29.662 26.937 -16.900 1.00 40.31 195 GLY A O 1
ATOM 1612 N N . MET A 1 196 ? 31.617 27.822 -16.238 1.00 51.25 196 MET A N 1
ATOM 1613 C CA . MET A 1 196 ? 31.576 27.267 -14.886 1.00 51.25 196 MET A CA 1
ATOM 1614 C C . MET A 1 196 ? 30.644 28.154 -14.054 1.00 51.25 196 MET A C 1
ATOM 1616 O O . MET A 1 196 ? 31.098 29.088 -13.410 1.00 51.25 196 MET A O 1
ATOM 1620 N N . HIS A 1 197 ? 29.341 27.892 -14.121 1.00 44.81 197 HIS A N 1
ATOM 1621 C CA . HIS A 1 197 ? 28.398 28.361 -13.114 1.00 44.81 197 HIS A CA 1
ATOM 1622 C C . HIS A 1 197 ? 28.140 27.202 -12.155 1.00 44.81 197 HIS A C 1
ATOM 1624 O O . HIS A 1 197 ? 27.505 26.204 -12.517 1.00 44.81 197 HIS A O 1
ATOM 1630 N N . ASP A 1 198 ? 28.700 27.329 -10.955 1.00 51.00 198 ASP A N 1
ATOM 1631 C CA . ASP A 1 198 ? 28.458 26.448 -9.812 1.00 51.00 198 ASP A CA 1
ATOM 1632 C C . ASP A 1 198 ? 27.181 26.823 -9.038 1.00 51.00 198 ASP A C 1
ATOM 1634 O O . ASP A 1 198 ? 26.932 26.271 -7.977 1.00 51.00 198 ASP A O 1
ATOM 1638 N N . ASP A 1 199 ? 26.295 27.640 -9.614 1.00 54.62 199 ASP A N 1
ATOM 1639 C CA . ASP A 1 199 ? 25.021 28.016 -8.993 1.00 54.62 199 ASP A CA 1
ATOM 1640 C C . ASP A 1 199 ? 23.870 27.321 -9.726 1.00 54.62 199 ASP A C 1
ATOM 1642 O O . ASP A 1 199 ? 23.285 27.827 -10.685 1.00 54.62 199 ASP A O 1
ATOM 1646 N N . ARG A 1 200 ? 23.563 26.083 -9.327 1.00 59.41 200 ARG A N 1
ATOM 1647 C CA . ARG A 1 200 ? 22.400 25.349 -9.851 1.00 59.41 200 ARG A CA 1
ATOM 1648 C C . ARG A 1 200 ? 21.141 25.701 -9.068 1.00 59.41 200 ARG A C 1
ATOM 1650 O O . ARG A 1 200 ? 20.512 24.812 -8.497 1.00 59.41 200 ARG A O 1
ATOM 1657 N N . GLN A 1 201 ? 20.733 26.961 -9.131 1.00 56.44 201 GLN A N 1
ATOM 1658 C CA . GLN A 1 201 ? 19.370 27.322 -8.764 1.00 56.44 201 GLN A CA 1
ATOM 1659 C C . GLN A 1 201 ? 18.407 26.676 -9.762 1.00 56.44 201 GLN A C 1
ATOM 1661 O O . GLN A 1 201 ? 18.530 26.810 -10.980 1.00 56.44 201 GLN A O 1
ATOM 1666 N N . CYS A 1 202 ? 17.486 25.873 -9.241 1.00 66.25 202 CYS A N 1
ATOM 1667 C CA . CYS A 1 202 ? 16.431 25.283 -10.043 1.00 66.25 202 CYS A CA 1
ATOM 1668 C C . CYS A 1 202 ? 15.348 26.344 -10.263 1.00 66.25 202 CYS A C 1
ATOM 1670 O O . CYS A 1 202 ? 14.800 26.861 -9.291 1.00 66.25 202 CYS A O 1
ATOM 1672 N N . ASP A 1 203 ? 14.996 26.618 -11.526 1.00 64.25 203 ASP A N 1
ATOM 1673 C CA . ASP A 1 203 ? 13.951 27.587 -11.921 1.00 64.25 203 ASP A CA 1
ATOM 1674 C C . ASP A 1 203 ? 12.540 27.231 -11.409 1.00 64.25 203 ASP A C 1
ATOM 1676 O O . ASP A 1 203 ? 11.580 27.965 -11.635 1.00 64.25 203 ASP A O 1
ATOM 1680 N N . ASN A 1 204 ? 12.376 26.072 -10.765 1.00 63.00 204 ASN A N 1
ATOM 1681 C CA . ASN A 1 204 ? 11.132 25.703 -10.112 1.00 63.00 204 ASN A CA 1
ATOM 1682 C C . ASN A 1 204 ? 11.173 26.144 -8.638 1.00 63.00 204 ASN A C 1
ATOM 1684 O O . ASN A 1 204 ? 11.867 25.490 -7.853 1.00 63.00 204 ASN A O 1
ATOM 1688 N N . PRO A 1 205 ? 10.400 27.169 -8.230 1.00 60.88 205 PRO A N 1
ATOM 1689 C CA . PRO A 1 205 ? 10.408 27.672 -6.856 1.00 60.88 205 PRO A CA 1
ATOM 1690 C C . PRO A 1 205 ? 9.904 26.644 -5.830 1.00 60.88 205 PRO A C 1
ATOM 1692 O O . PRO A 1 205 ? 10.203 26.767 -4.649 1.00 60.88 205 PRO A O 1
ATOM 1695 N N . GLU A 1 206 ? 9.200 25.588 -6.258 1.00 57.75 206 GLU A N 1
ATOM 1696 C CA . GLU A 1 206 ? 8.810 24.475 -5.379 1.00 57.75 206 GLU A CA 1
ATOM 1697 C C . GLU A 1 206 ? 9.846 23.332 -5.329 1.00 57.75 206 GLU A C 1
ATOM 1699 O O . GLU A 1 206 ? 9.618 22.293 -4.698 1.00 57.75 206 GLU A O 1
ATOM 1704 N N . CYS A 1 207 ? 10.999 23.463 -6.000 1.00 61.12 207 CYS A N 1
ATOM 1705 C CA . CYS A 1 207 ? 12.057 22.467 -5.880 1.00 61.12 207 CYS A CA 1
ATOM 1706 C C . CYS A 1 207 ? 12.782 22.614 -4.543 1.00 61.12 207 CYS A C 1
ATOM 1708 O O . CYS A 1 207 ? 13.594 23.512 -4.345 1.00 61.12 207 CYS A O 1
ATOM 1710 N N . LEU A 1 208 ? 12.606 21.624 -3.665 1.00 58.72 208 LEU A N 1
ATOM 1711 C CA . LEU A 1 208 ? 13.347 21.499 -2.400 1.00 58.72 208 LEU A CA 1
ATOM 1712 C C . LEU A 1 208 ? 14.868 21.294 -2.571 1.00 58.72 208 LEU A C 1
ATOM 1714 O O . LEU A 1 208 ? 15.579 21.069 -1.596 1.00 58.72 208 LEU A O 1
ATOM 1718 N N . CYS A 1 209 ? 15.376 21.328 -3.802 1.00 62.94 209 CYS A N 1
ATOM 1719 C CA . CYS A 1 209 ? 16.798 21.439 -4.066 1.00 62.94 209 CYS A CA 1
ATOM 1720 C C . CYS A 1 209 ? 17.344 22.830 -3.692 1.00 62.94 209 CYS A C 1
ATOM 1722 O O . CYS A 1 209 ? 18.448 22.883 -3.165 1.00 62.94 209 CYS A O 1
ATOM 1724 N N . ASN A 1 210 ? 16.539 23.890 -3.835 1.00 58.06 210 ASN A N 1
ATOM 1725 C CA . ASN A 1 210 ? 16.897 25.249 -3.412 1.00 58.06 210 ASN A CA 1
ATOM 1726 C C . ASN A 1 210 ? 16.846 25.389 -1.872 1.00 58.06 210 ASN A C 1
ATOM 1728 O O . ASN A 1 210 ? 17.691 26.038 -1.273 1.00 58.06 210 ASN A O 1
ATOM 1732 N N . VAL A 1 211 ? 15.921 24.683 -1.205 1.00 58.94 211 VAL A N 1
ATOM 1733 C CA . VAL A 1 211 ? 15.751 24.725 0.269 1.00 58.94 211 VAL A CA 1
ATOM 1734 C C . VAL A 1 211 ? 16.928 24.087 1.020 1.00 58.94 211 VAL A C 1
ATOM 1736 O O . VAL A 1 211 ? 17.165 24.372 2.190 1.00 58.94 211 VAL A O 1
ATOM 1739 N N . LYS A 1 212 ? 17.682 23.193 0.369 1.00 56.66 212 LYS A N 1
ATOM 1740 C CA . LYS A 1 212 ? 18.854 22.570 0.996 1.00 56.66 212 LYS A CA 1
ATOM 1741 C C . LYS A 1 212 ? 20.045 23.520 1.112 1.00 56.66 212 LYS A C 1
ATOM 1743 O O . LYS A 1 212 ? 20.801 23.366 2.062 1.00 56.66 212 LYS A O 1
ATOM 1748 N N . GLU A 1 213 ? 20.182 24.462 0.181 1.00 58.62 213 GLU A N 1
ATOM 1749 C CA . GLU A 1 213 ? 21.230 25.489 0.218 1.00 58.62 213 GLU A CA 1
ATOM 1750 C C . GLU A 1 213 ? 20.926 26.528 1.312 1.00 58.62 213 GLU A C 1
ATOM 1752 O O . GLU A 1 213 ? 21.798 26.806 2.128 1.00 58.62 213 GLU A O 1
ATOM 1757 N N . GLU A 1 214 ? 19.668 26.969 1.458 1.00 58.09 214 GLU A N 1
ATOM 1758 C CA . GLU A 1 214 ? 19.268 27.909 2.529 1.00 58.09 214 GLU A CA 1
ATOM 1759 C C . GLU A 1 214 ? 19.521 27.369 3.951 1.00 58.09 214 GLU A C 1
ATOM 1761 O O . GLU A 1 214 ? 19.880 28.118 4.859 1.00 58.09 214 GLU A O 1
ATOM 1766 N N . ILE A 1 215 ? 19.347 26.061 4.177 1.00 59.31 215 ILE A N 1
ATOM 1767 C CA . ILE A 1 215 ? 19.572 25.459 5.503 1.00 59.31 215 ILE A CA 1
ATOM 1768 C C . ILE A 1 215 ? 21.070 25.368 5.838 1.00 59.31 215 ILE A C 1
ATOM 1770 O O . ILE A 1 215 ? 21.427 25.481 7.012 1.00 59.31 215 ILE A O 1
ATOM 1774 N N . GLU A 1 216 ? 21.939 25.157 4.844 1.00 59.97 216 GLU A N 1
ATOM 1775 C CA . GLU A 1 216 ? 23.395 25.148 5.048 1.00 59.97 216 GLU A CA 1
ATOM 1776 C C . GLU A 1 216 ? 23.929 26.571 5.290 1.00 59.97 216 GLU A C 1
ATOM 1778 O O . GLU A 1 216 ? 24.774 26.757 6.163 1.00 59.97 216 GLU A O 1
ATOM 1783 N N . GLU A 1 217 ? 23.367 27.583 4.625 1.00 59.78 217 GLU A N 1
ATOM 1784 C CA . GLU A 1 217 ? 23.776 28.986 4.780 1.00 59.78 217 GLU A CA 1
ATOM 1785 C C . GLU A 1 217 ? 23.401 29.570 6.161 1.00 59.78 217 GLU A C 1
ATOM 1787 O O . GLU A 1 217 ? 24.181 30.305 6.766 1.00 59.78 217 GLU A O 1
ATOM 1792 N N . MET A 1 218 ? 22.262 29.166 6.745 1.00 58.09 218 MET A N 1
ATOM 1793 C CA . MET A 1 218 ? 21.887 29.585 8.108 1.00 58.09 218 MET A CA 1
ATOM 1794 C C . MET A 1 218 ? 22.763 28.982 9.217 1.00 58.09 218 MET A C 1
ATOM 1796 O O . MET A 1 218 ? 22.832 29.547 10.308 1.00 58.09 218 MET A O 1
ATOM 1800 N N . GLN A 1 219 ? 23.417 27.839 8.986 1.00 58.91 219 GLN A N 1
ATOM 1801 C CA . GLN A 1 219 ? 24.281 27.212 9.999 1.00 58.91 219 GLN A CA 1
ATOM 1802 C C . GLN A 1 219 ? 25.653 27.883 10.119 1.00 58.91 219 GLN A C 1
ATOM 1804 O O . GLN A 1 219 ? 26.415 27.536 11.017 1.00 58.91 219 GLN A O 1
ATOM 1809 N N . GLN A 1 220 ? 25.961 28.845 9.246 1.00 61.84 220 GLN A N 1
ATOM 1810 C CA . GLN A 1 220 ? 27.254 29.524 9.203 1.00 61.84 220 GLN A CA 1
ATOM 1811 C C . GLN A 1 220 ? 27.252 30.904 9.882 1.00 61.84 220 GLN A C 1
ATOM 1813 O O . GLN A 1 220 ? 28.243 31.630 9.819 1.00 61.84 220 GLN A O 1
ATOM 1818 N N . TYR A 1 221 ? 26.159 31.260 10.562 1.00 63.50 221 TYR A N 1
ATOM 1819 C CA . TYR A 1 221 ? 26.106 32.419 11.447 1.00 63.50 221 TYR A CA 1
ATOM 1820 C C . TYR A 1 221 ? 26.546 32.024 12.860 1.00 63.50 221 TYR A C 1
ATOM 1822 O O . TYR A 1 221 ? 25.739 31.590 13.684 1.00 63.50 221 TYR A O 1
ATOM 1830 N N . ASP A 1 222 ? 27.837 32.197 13.142 1.00 68.19 222 ASP A N 1
ATOM 1831 C CA . ASP A 1 222 ? 28.340 32.205 14.515 1.00 68.19 222 ASP A CA 1
ATOM 1832 C C . ASP A 1 222 ? 27.783 33.444 15.245 1.00 68.19 222 ASP A C 1
ATOM 1834 O O . ASP A 1 222 ? 27.925 34.568 14.744 1.00 68.19 222 ASP A O 1
ATOM 1838 N N . PRO A 1 223 ? 27.125 33.290 16.409 1.00 65.38 223 PRO A N 1
ATOM 1839 C CA . PRO A 1 223 ? 26.641 34.433 17.169 1.00 65.38 223 PRO A CA 1
ATOM 1840 C C . PRO A 1 223 ? 27.828 35.245 17.720 1.00 65.38 223 PRO A C 1
ATOM 1842 O O . PRO A 1 223 ? 28.804 34.654 18.191 1.00 65.38 223 PRO A O 1
ATOM 1845 N N . PRO A 1 224 ? 27.762 36.589 17.694 1.00 72.12 224 PRO A N 1
ATOM 1846 C CA . PRO A 1 224 ? 28.790 37.426 18.302 1.00 72.12 224 PRO A CA 1
ATOM 1847 C C . PRO A 1 224 ? 28.819 37.203 19.822 1.00 72.12 224 PRO A C 1
ATOM 1849 O O . PRO A 1 224 ? 27.768 37.182 20.466 1.00 72.12 224 PRO A O 1
ATOM 1852 N N . ILE A 1 225 ? 30.032 37.006 20.353 1.00 67.19 225 ILE A N 1
ATOM 1853 C CA . ILE A 1 225 ? 30.344 36.846 21.785 1.00 67.19 225 ILE A CA 1
ATOM 1854 C C . ILE A 1 225 ? 30.154 38.173 22.519 1.00 67.19 225 ILE A C 1
ATOM 1856 O O . ILE A 1 225 ? 30.626 39.203 21.984 1.00 67.19 225 ILE A O 1
#